Protein 8HIG (pdb70)

InterPro domains:
  IPR001867 OmpR/PhoB-type DNA-binding domain [PF00486] (143-217)
  IPR001867 OmpR/PhoB-type DNA-binding domain [PS51755] (122-219)
  IPR001867 OmpR/PhoB-type DNA-binding domain [SM00862] (143-217)
  IPR001867 OmpR/PhoB-type DNA-binding domain [cd00383] (130-217)
  IPR016032 Signal transduction response regulator, C-terminal effector [SSF46894] (119-218)
  IPR036388 Winged helix-like DNA-binding domain superfamily [G3DSA:1.10.10.10] (122-236)
  IPR039420 Transcriptional regulatory protein WalR-like [PTHR48111] (44-224)
  IPR049170 Transcription regulator GlnR, N-terminal domain [PF21695] (4-110)

Secondary structure (DSSP, 8-state):
--SEEEETTEEEETTTTEEEETTEE----HHHHHHHHHHHTTTT--B-HHHHIIIII----THHHHHHHHHHHHHH-TTTGGGEEEETTTEEEE----/--SEEEETTTTEEEE------HHHHHHHHHHHTTTT-EE-HHHHHHHTSS------HHHHHHHHHHHHHHHHHGGGEEEETTTEEEE---

Structure (mmCIF, N/CA/C/O backbone):
data_8HIG
#
_entry.id   8HIG
#
_cell.length_a   46.279
_cell.length_b   46.279
_cell.length_c   366.859
_cell.angle_alpha   90.000
_cell.angle_beta   90.000
_cell.angle_gamma   120.000
#
_symmetry.space_group_name_H-M   'P 31 2 1'
#
loop_
_entity.id
_entity.type
_entity.pdbx_description
1 polymer 'DNA-binding response OmpR family regulator'
2 polymer "DNA (5'-D(*AP*CP*GP*TP*AP*AP*CP*AP*TP*CP*GP*CP*GP*GP*TP*AP*AP*CP*AP*C)-3')"
3 polymer "DNA (5'-D(*GP*TP*GP*TP*TP*AP*CP*CP*GP*CP*GP*AP*TP*GP*TP*TP*AP*CP*GP*T)-3')"
4 water water
#
loop_
_atom_site.group_PDB
_atom_site.id
_atom_site.type_symbol
_atom_site.label_atom_id
_atom_site.label_alt_id
_atom_site.label_comp_id
_atom_site.label_asym_id
_atom_site.label_entity_id
_atom_site.label_seq_id
_atom_site.pdbx_PDB_ins_code
_atom_site.Cartn_x
_atom_site.Cartn_y
_atom_site.Cartn_z
_atom_site.occupancy
_atom_site.B_iso_or_equiv
_atom_site.auth_seq_id
_atom_site.auth_comp_id
_atom_site.auth_asym_id
_atom_site.auth_atom_id
_atom_site.pdbx_PDB_model_num
ATOM 1 N N . GLY A 1 121 ? 26.440 27.541 409.283 1.00 46.79 120 GLY A N 1
ATOM 2 C CA . GLY A 1 121 ? 26.541 26.514 408.267 1.00 48.45 120 GLY A CA 1
ATOM 3 C C . GLY A 1 121 ? 26.029 25.198 408.793 1.00 44.54 120 GLY A C 1
ATOM 4 O O . GLY A 1 121 ? 26.684 24.553 409.590 1.00 42.89 120 GLY A O 1
ATOM 5 N N . ASP A 1 122 ? 24.836 24.821 408.372 1.00 45.21 121 ASP A N 1
ATOM 6 C CA . ASP A 1 122 ? 24.197 23.622 408.857 1.00 34.87 121 ASP A CA 1
ATOM 7 C C . ASP A 1 122 ? 24.008 22.632 407.744 1.00 32.11 121 ASP A C 1
ATOM 8 O O . ASP A 1 122 ? 24.482 21.509 407.825 1.00 32.23 121 ASP A O 1
ATOM 10 N N . GLY A 1 123 ? 23.271 23.073 406.730 1.00 32.07 122 GLY A N 1
ATOM 11 C CA . GLY A 1 123 ? 23.128 22.430 405.434 1.00 24.25 122 GLY A CA 1
ATOM 12 C C . GLY A 1 123 ? 23.283 23.389 404.265 1.00 29.22 122 GLY A C 1
ATOM 13 O O . GLY A 1 123 ? 22.885 23.100 403.160 1.00 28.67 122 GLY A O 1
ATOM 14 N N . MET A 1 124 ? 23.847 24.551 404.529 1.00 31.82 124 MET A N 1
ATOM 15 C CA . MET A 1 124 ? 24.038 25.593 403.532 1.00 21.98 124 MET A CA 1
ATOM 16 C C . MET A 1 124 ? 24.988 25.214 402.387 1.00 24.54 124 MET A C 1
ATOM 17 O O . MET A 1 124 ? 25.975 24.551 402.595 1.00 23.30 124 MET A O 1
ATOM 22 N N . LEU A 1 125 ? 24.663 25.634 401.176 1.00 19.15 125 LEU A N 1
ATOM 23 C CA . LEU A 1 125 ? 25.473 25.347 399.996 1.00 22.88 125 LEU A CA 1
ATOM 24 C C . LEU A 1 125 ? 25.696 26.606 399.148 1.00 18.98 125 LEU A C 1
ATOM 25 O O . LEU A 1 125 ? 24.827 27.436 399.067 1.00 25.40 125 LEU A O 1
ATOM 30 N N . THR A 1 126 ? 26.851 26.749 398.520 1.00 14.02 126 THR A N 1
ATOM 31 C CA . THR A 1 126 ? 27.100 27.920 397.683 1.00 19.12 126 THR A CA 1
ATOM 32 C C . THR A 1 126 ? 27.699 27.594 396.329 1.00 21.86 126 THR A C 1
ATOM 33 O O . THR A 1 126 ? 28.724 26.960 396.268 1.00 25.19 126 THR A O 1
ATOM 37 N N . VAL A 1 127 ? 27.093 28.094 395.258 1.00 19.50 127 VAL A N 1
ATOM 38 C CA . VAL A 1 127 ? 27.673 27.895 393.932 1.00 17.96 127 VAL A CA 1
ATOM 39 C C . VAL A 1 127 ? 27.582 29.202 393.160 1.00 20.25 127 VAL A C 1
ATOM 40 O O . VAL A 1 127 ? 26.478 29.650 392.826 1.00 24.69 127 VAL A O 1
ATOM 44 N N . GLY A 1 128 ? 28.738 29.788 392.837 1.00 21.57 128 GLY A N 1
ATOM 45 C CA . GLY A 1 128 ? 28.738 31.104 392.231 1.00 22.54 128 GLY A CA 1
ATOM 46 C C . GLY A 1 128 ? 27.941 32.042 393.103 1.00 23.48 128 GLY A C 1
ATOM 47 O O . GLY A 1 128 ? 28.116 32.072 394.324 1.00 15.94 128 GLY A O 1
ATOM 48 N N . ASP A 1 129 ? 26.999 32.771 392.497 1.00 25.41 129 ASP A N 1
ATOM 49 C CA . ASP A 1 129 ? 26.129 33.647 393.272 1.00 23.57 129 ASP A CA 1
ATOM 50 C C . ASP A 1 129 ? 24.924 32.929 393.867 1.00 24.81 129 ASP A C 1
ATOM 51 O O . ASP A 1 129 ? 24.194 33.542 394.654 1.00 24.60 129 ASP A O 1
ATOM 56 N N . LEU A 1 130 ? 24.699 31.655 393.541 1.00 21.87 130 LEU A N 1
ATOM 57 C CA . LEU A 1 130 ? 23.553 30.937 394.086 1.00 20.20 130 LEU A CA 1
ATOM 58 C C . LEU A 1 130 ? 23.909 30.356 395.445 1.00 23.17 130 LEU A C 1
ATOM 59 O O . LEU A 1 130 ? 24.874 29.591 395.558 1.00 22.99 130 LEU A O 1
ATOM 64 N N . VAL A 1 131 ? 23.142 30.730 396.471 1.00 21.38 131 VAL A N 1
ATOM 65 C CA . VAL A 1 131 ? 23.224 30.135 397.803 1.00 20.64 131 VAL A CA 1
ATOM 66 C C . VAL A 1 131 ? 21.894 29.460 398.121 1.00 22.10 131 VAL A C 1
ATOM 67 O O . VAL A 1 131 ? 20.829 30.053 397.909 1.00 23.54 131 VAL A O 1
ATOM 71 N N . ILE A 1 132 ? 21.956 28.230 398.634 1.00 20.52 132 ILE A N 1
ATOM 72 C CA . ILE A 1 132 ? 20.785 27.369 398.829 1.00 15.25 132 ILE A CA 1
ATOM 73 C C . ILE A 1 132 ? 20.815 26.902 400.280 1.00 19.82 132 ILE A C 1
ATOM 74 O O . ILE A 1 132 ? 21.457 25.901 400.619 1.00 24.78 132 ILE A O 1
ATOM 79 N N . GLU A 1 133 ? 20.103 27.609 401.151 1.00 18.53 133 GLU A N 1
ATOM 80 C CA . GLU A 1 133 ? 20.166 27.364 402.589 1.00 23.75 133 GLU A CA 1
ATOM 81 C C . GLU A 1 133 ? 18.977 26.508 403.040 1.00 23.08 133 GLU A C 1
ATOM 82 O O . GLU A 1 133 ? 17.890 27.020 403.313 1.00 26.27 133 GLU A O 1
ATOM 88 N N . GLU A 1 134 ? 19.211 25.198 403.147 1.00 21.01 134 GLU A N 1
ATOM 89 C CA . GLU A 1 134 ? 18.185 24.242 403.562 1.00 18.40 134 GLU A CA 1
ATOM 90 C C . GLU A 1 134 ? 17.560 24.603 404.897 1.00 23.32 134 GLU A C 1
ATOM 91 O O . GLU A 1 134 ? 16.368 24.363 405.113 1.00 25.80 134 GLU A O 1
ATOM 97 N N . SER A 1 135 ? 18.371 25.103 405.832 1.00 31.50 135 SER A N 1
ATOM 98 C CA . SER A 1 135 ? 17.970 25.451 407.193 1.00 23.43 135 SER A CA 1
ATOM 99 C C . SER A 1 135 ? 16.741 26.335 407.167 1.00 25.26 135 SER A C 1
ATOM 100 O O . SER A 1 135 ? 15.651 25.935 407.585 1.00 21.42 135 SER A O 1
ATOM 103 N N . THR A 1 136 ? 16.940 27.558 406.687 1.00 26.36 136 THR A N 1
ATOM 104 C CA . THR A 1 136 ? 15.889 28.541 406.494 1.00 23.77 136 THR A CA 1
ATOM 105 C C . THR A 1 136 ? 15.042 28.261 405.251 1.00 24.17 136 THR A C 1
ATOM 106 O O . THR A 1 136 ? 14.093 29.010 404.970 1.00 18.92 136 THR A O 1
ATOM 110 N N . TYR A 1 137 ? 15.373 27.208 404.504 1.00 25.91 137 TYR A N 1
ATOM 111 C CA . TYR A 1 137 ? 14.646 26.791 403.302 1.00 17.11 137 TYR A CA 1
ATOM 112 C C . TYR A 1 137 ? 14.522 27.922 402.276 1.00 17.13 137 TYR A C 1
ATOM 113 O O . TYR A 1 137 ? 13.486 28.103 401.647 1.00 18.89 137 TYR A O 1
ATOM 122 N N . THR A 1 138 ? 15.590 28.692 402.088 1.00 24.53 138 THR A N 1
ATOM 123 C CA . THR A 1 138 ? 15.600 29.778 401.115 1.00 23.21 138 THR A CA 1
ATOM 124 C C . THR A 1 138 ? 16.699 29.555 400.082 1.00 19.62 138 THR A C 1
ATOM 125 O O . THR A 1 138 ? 17.685 28.863 400.342 1.00 22.49 138 THR A O 1
ATOM 129 N N . ALA A 1 139 ? 16.506 30.132 398.899 1.00 23.07 139 ALA A N 1
ATOM 130 C CA . ALA A 1 139 ? 17.502 30.138 397.834 1.00 18.17 139 ALA A CA 1
ATOM 131 C C . ALA A 1 139 ? 17.649 31.568 397.347 1.00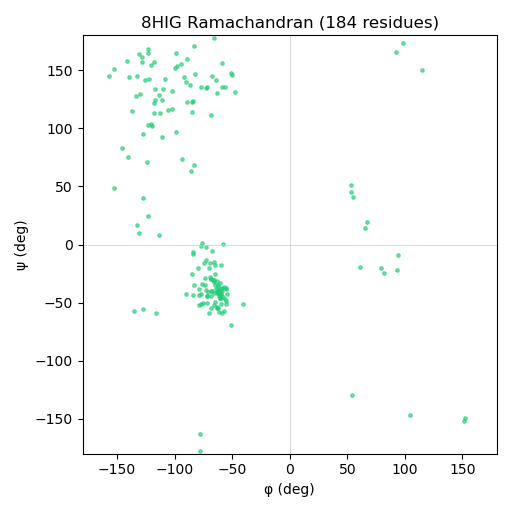 27.41 139 ALA A C 1
ATOM 132 O O . ALA A 1 139 ? 16.648 32.231 397.048 1.00 32.65 139 ALA A O 1
ATOM 134 N N . ARG A 1 140 ? 18.888 32.039 397.268 1.00 27.02 140 ARG A N 1
ATOM 135 C CA . ARG A 1 140 ? 19.185 33.423 396.952 1.00 25.41 140 ARG A CA 1
ATOM 136 C C . ARG A 1 140 ? 20.085 33.491 395.722 1.00 29.71 140 ARG A C 1
ATOM 137 O O . ARG A 1 140 ? 20.611 32.481 395.247 1.00 31.15 140 ARG A O 1
ATOM 145 N N . LEU A 1 141 ? 20.238 34.709 395.187 1.00 30.54 141 LEU A N 1
ATOM 146 C CA . LEU A 1 141 ? 21.037 34.971 393.995 1.00 27.90 141 LEU A CA 1
ATOM 147 C C . LEU A 1 141 ? 21.651 36.358 394.199 1.00 31.81 141 LEU A C 1
ATOM 148 O O . LEU A 1 141 ? 21.113 37.372 393.737 1.00 34.23 141 LEU A O 1
ATOM 153 N N . LYS A 1 142 ? 22.747 36.386 394.918 1.00 32.06 142 LYS A N 1
ATOM 154 C CA . LYS A 1 142 ? 23.454 37.569 395.249 1.00 28.45 142 LYS A CA 1
ATOM 155 C C . LYS A 1 142 ? 22.484 38.491 395.849 1.00 36.37 142 LYS A C 1
ATOM 156 O O . LYS A 1 142 ? 22.341 39.572 395.432 1.00 47.81 142 LYS A O 1
ATOM 162 N N . GLY A 1 143 ? 21.751 38.018 396.820 1.00 40.02 143 GLY A N 1
ATOM 163 C CA . GLY A 1 143 ? 20.740 38.772 397.537 1.00 39.63 143 GLY A CA 1
ATOM 164 C C . GLY A 1 143 ? 19.280 38.722 397.070 1.00 32.81 143 GLY A C 1
ATOM 165 O O . GLY A 1 143 ? 18.404 38.830 397.857 1.00 31.65 143 GLY A O 1
ATOM 166 N N . ARG A 1 144 ? 19.037 38.378 395.835 1.00 34.99 144 ARG A N 1
ATOM 167 C CA . ARG A 1 144 ? 17.700 38.273 395.319 1.00 35.54 144 ARG A CA 1
ATOM 168 C C . ARG A 1 144 ? 17.135 36.925 395.636 1.00 34.98 144 ARG A C 1
ATOM 169 O O . ARG A 1 144 ? 17.568 35.942 395.170 1.00 33.75 144 ARG A O 1
ATOM 171 N N . ALA A 1 145 ? 16.133 36.942 396.469 1.00 35.83 145 ALA A N 1
ATOM 172 C CA . ALA A 1 145 ? 15.485 35.770 396.881 1.00 29.10 145 ALA A CA 1
ATOM 173 C C . ALA A 1 145 ? 14.737 35.141 395.730 1.00 28.05 145 ALA A C 1
ATOM 174 O O . ALA A 1 145 ? 14.241 35.802 394.913 1.00 31.76 145 ALA A O 1
ATOM 176 N N . LEU A 1 146 ? 14.698 33.842 395.709 1.00 24.00 146 LEU A N 1
ATOM 177 C CA . LEU A 1 146 ? 14.025 33.093 394.717 1.00 26.17 146 LEU A CA 1
ATOM 178 C C . LEU A 1 146 ? 12.750 32.647 395.351 1.00 28.31 146 LEU A C 1
ATOM 179 O O . LEU A 1 146 ? 12.773 32.269 396.456 1.00 34.57 146 LEU A O 1
ATOM 184 N N . GLU A 1 147 ? 11.624 32.813 394.698 1.00 25.85 147 GLU A N 1
ATOM 185 C CA . GLU A 1 147 ? 10.375 32.293 395.126 1.00 19.86 147 GLU A CA 1
ATOM 186 C C . GLU A 1 147 ? 10.103 30.966 394.510 1.00 19.18 147 GLU A C 1
ATOM 187 O O . GLU A 1 147 ? 9.344 30.832 393.654 1.00 19.07 147 GLU A O 1
ATOM 193 N N . LEU A 1 148 ? 10.767 29.962 394.942 1.00 15.63 148 LEU A N 1
ATOM 194 C CA . LEU A 1 148 ? 10.644 28.681 394.259 1.00 13.37 148 LEU A CA 1
ATOM 195 C C . LEU A 1 148 ? 9.548 27.837 394.880 1.00 15.31 148 LEU A C 1
ATOM 196 O O . LEU A 1 148 ? 9.353 27.837 396.097 1.00 17.28 148 LEU A O 1
ATOM 201 N N . THR A 1 149 ? 8.839 27.091 394.040 1.00 16.24 149 THR A N 1
ATOM 202 C CA . THR A 1 149 ? 7.943 26.113 394.618 1.00 9.31 149 THR A CA 1
ATOM 203 C C . THR A 1 149 ? 8.761 25.061 395.335 1.00 11.73 149 THR A C 1
ATOM 204 O O . THR A 1 149 ? 9.992 25.085 395.332 1.00 16.05 149 THR A O 1
ATOM 208 N N . TYR A 1 150 ? 8.060 24.115 395.954 1.00 13.25 150 TYR A N 1
ATOM 209 C CA . TYR A 1 150 ? 8.733 23.046 396.679 1.00 13.56 150 TYR A CA 1
ATOM 210 C C . TYR A 1 150 ? 9.565 22.193 395.742 1.00 9.57 150 TYR A C 1
ATOM 211 O O . TYR A 1 150 ? 10.763 22.012 395.959 1.00 11.22 150 TYR A O 1
ATOM 220 N N . LYS A 1 151 ? 8.947 21.660 394.688 1.00 8.48 151 LYS A N 1
ATOM 221 C CA . LYS A 1 151 ? 9.695 20.788 393.783 1.00 11.37 151 LYS A CA 1
ATOM 222 C C . LYS A 1 151 ? 10.738 21.552 392.993 1.00 11.37 151 LYS A C 1
ATOM 223 O O . LYS A 1 151 ? 11.752 20.970 392.614 1.00 18.33 151 LYS A O 1
ATOM 229 N N . GLU A 1 152 ? 10.503 22.834 392.712 1.00 13.69 152 GLU A N 1
ATOM 230 C CA . GLU A 1 152 ? 11.526 23.645 392.062 1.00 12.52 152 GLU A CA 1
ATOM 231 C C . GLU A 1 152 ? 12.740 23.800 392.959 1.00 12.40 152 GLU A C 1
ATOM 232 O O . GLU A 1 152 ? 13.874 23.863 392.477 1.00 16.30 152 GLU A O 1
ATOM 238 N N . PHE A 1 153 ? 12.516 23.873 394.268 1.00 12.52 153 PHE A N 1
ATOM 239 C CA . PHE A 1 153 ? 13.609 23.998 395.227 1.00 12.85 153 PHE A CA 1
ATOM 240 C C . PHE A 1 153 ? 14.322 22.668 395.441 1.00 12.54 153 PHE A C 1
ATOM 241 O O . PHE A 1 153 ? 15.551 22.624 395.524 1.00 12.53 153 PHE A O 1
ATOM 249 N N . GLU A 1 154 ? 13.572 21.575 395.552 1.00 12.18 154 GLU A N 1
ATOM 250 C CA . GLU A 1 154 ? 14.219 20.277 395.657 1.00 12.23 154 GLU A CA 1
ATOM 251 C C . GLU A 1 154 ? 14.961 19.922 394.379 1.00 13.51 154 GLU A C 1
ATOM 252 O O . GLU A 1 154 ? 15.992 19.249 394.430 1.00 21.16 154 GLU A O 1
ATOM 258 N N . LEU A 1 155 ? 14.468 20.358 393.230 1.00 13.34 155 LEU A N 1
ATOM 259 C CA . LEU A 1 155 ? 15.173 20.063 391.991 1.00 12.52 155 LEU A CA 1
ATOM 260 C C . LEU A 1 155 ? 16.454 20.880 391.886 1.00 12.66 155 LEU A C 1
ATOM 261 O O . LEU A 1 155 ? 17.523 20.332 391.603 1.00 20.33 155 LEU A O 1
ATOM 266 N N . LEU A 1 156 ? 16.367 22.197 392.101 1.00 11.20 156 LEU A N 1
ATOM 267 C CA . LEU A 1 156 ? 17.564 23.032 392.053 1.00 10.83 156 LEU A CA 1
ATOM 268 C C . LEU A 1 156 ? 18.589 22.568 393.081 1.00 18.05 156 LEU A C 1
ATOM 269 O O . LEU A 1 156 ? 19.797 22.547 392.797 1.00 14.49 156 LEU A O 1
ATOM 274 N N . LYS A 1 157 ? 18.115 22.183 394.282 1.00 17.08 157 LYS A N 1
ATOM 275 C CA . LYS A 1 157 ? 19.001 21.772 395.371 1.00 14.90 157 LYS A CA 1
ATOM 276 C C . LYS A 1 157 ? 19.770 20.521 394.992 1.00 16.25 157 LYS A C 1
ATOM 277 O O . LYS A 1 157 ? 21.005 20.490 395.061 1.00 15.37 157 LYS A O 1
ATOM 283 N N . TYR A 1 158 ? 19.046 19.476 394.588 1.00 14.34 158 TYR A N 1
ATOM 284 C CA . TYR A 1 158 ? 19.704 18.234 394.217 1.00 16.82 158 TYR A CA 1
ATOM 285 C C . TYR A 1 158 ? 20.733 18.470 393.120 1.00 21.00 158 TYR A C 1
ATOM 286 O O . TYR A 1 158 ? 21.877 18.009 393.218 1.00 20.44 158 TYR A O 1
ATOM 295 N N . LEU A 1 159 ? 20.349 19.214 392.075 1.00 20.67 159 LEU A N 1
ATOM 296 C CA . LEU A 1 159 ? 21.270 19.440 390.963 1.00 22.39 159 LEU A CA 1
ATOM 297 C C . LEU A 1 159 ? 22.515 20.196 391.412 1.00 17.44 159 LEU A C 1
ATOM 298 O O . LEU A 1 159 ? 23.617 19.884 390.961 1.00 23.09 159 LEU A O 1
ATOM 303 N N . ALA A 1 160 ? 22.373 21.187 392.298 1.00 14.11 160 ALA A N 1
ATOM 304 C CA . ALA A 1 160 ? 23.550 21.942 392.722 1.00 14.04 160 ALA A CA 1
ATOM 305 C C . ALA A 1 160 ? 24.396 21.151 393.712 1.00 20.22 160 ALA A C 1
ATOM 306 O O . ALA A 1 160 ? 25.629 21.241 393.690 1.00 16.84 160 ALA A O 1
ATOM 308 N N . GLN A 1 161 ? 23.759 20.347 394.556 1.00 17.52 161 GLN A N 1
ATOM 309 C CA . GLN A 1 161 ? 24.456 19.358 395.372 1.00 19.96 161 GLN A CA 1
ATOM 310 C C . GLN A 1 161 ? 25.267 18.348 394.557 1.00 22.42 161 GLN A C 1
ATOM 311 O O . GLN A 1 161 ? 25.851 17.415 395.120 1.00 27.02 161 GLN A O 1
ATOM 317 N N . HIS A 1 162 ? 25.271 18.471 393.238 1.00 19.28 162 HIS A N 1
ATOM 318 C CA . HIS A 1 162 ? 25.972 17.513 392.396 1.00 14.78 162 HIS A CA 1
ATOM 319 C C . HIS A 1 162 ? 26.388 18.200 391.110 1.00 9.39 162 HIS A C 1
ATOM 320 O O . HIS A 1 162 ? 26.157 17.695 390.012 1.00 11.75 162 HIS A O 1
ATOM 327 N N . ALA A 1 163 ? 26.995 19.376 391.241 1.00 6.82 163 ALA A N 1
ATOM 328 C CA . ALA A 1 163 ? 27.327 20.173 390.074 1.00 10.53 163 ALA A CA 1
ATOM 329 C C . ALA A 1 163 ? 28.090 19.336 389.056 1.00 12.97 163 ALA A C 1
ATOM 330 O O . ALA A 1 163 ? 28.802 18.388 389.402 1.00 17.11 163 ALA A O 1
ATOM 332 N N . GLY A 1 164 ? 27.887 19.654 387.784 1.00 11.58 164 GLY A N 1
ATOM 333 C CA . GLY A 1 164 ? 28.605 19.018 386.711 1.00 11.33 164 GLY A CA 1
ATOM 334 C C . GLY A 1 164 ? 28.116 17.648 386.311 1.00 12.41 164 GLY A C 1
ATOM 335 O O . GLY A 1 164 ? 28.424 17.198 385.196 1.00 17.34 164 GLY A O 1
ATOM 336 N N . ARG A 1 165 ? 27.385 16.953 387.170 1.00 10.74 165 ARG A N 1
ATOM 337 C CA . ARG A 1 165 ? 26.944 15.600 386.851 1.00 16.27 165 ARG A CA 1
ATOM 338 C C . ARG A 1 165 ? 25.603 15.674 386.145 1.00 17.14 165 ARG A C 1
ATOM 339 O O . ARG A 1 165 ? 24.642 16.228 386.686 1.00 19.40 165 ARG A O 1
ATOM 347 N N . VAL A 1 166 ? 25.534 15.126 384.947 1.00 14.77 166 VAL A N 1
ATOM 348 C CA . VAL A 1 166 ? 24.263 15.058 384.249 1.00 14.60 166 VAL A CA 1
ATOM 349 C C . VAL A 1 166 ? 23.431 13.932 384.855 1.00 16.27 166 VAL A C 1
ATOM 350 O O . VAL A 1 166 ? 23.945 12.848 385.154 1.00 21.14 166 VAL A O 1
ATOM 354 N N . PHE A 1 167 ? 22.155 14.205 385.090 1.00 15.75 167 PHE A N 1
ATOM 355 C CA . PHE A 1 167 ? 21.223 13.207 385.588 1.00 18.04 167 PHE A CA 1
ATOM 356 C C . PHE A 1 167 ? 20.135 13.010 384.552 1.00 22.15 167 PHE A C 1
ATOM 357 O O . 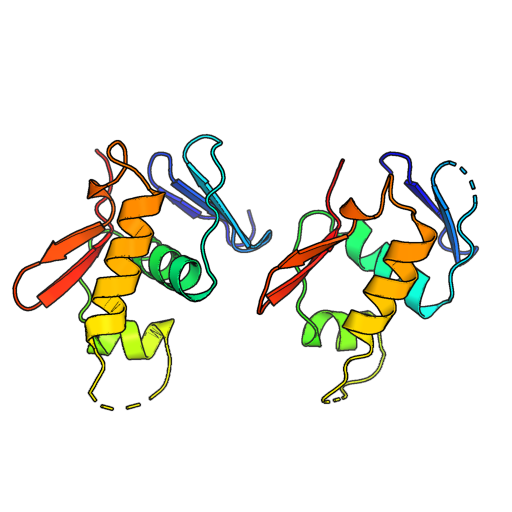PHE A 1 167 ? 19.889 13.886 383.713 1.00 21.61 167 PHE A O 1
ATOM 365 N N . THR A 1 168 ? 19.495 11.846 384.616 1.00 23.25 168 THR A N 1
ATOM 366 C CA . THR A 1 168 ? 18.388 11.522 383.733 1.00 22.49 168 THR A CA 1
ATOM 367 C C . THR A 1 168 ? 17.069 11.766 384.452 1.00 26.07 168 THR A C 1
ATOM 368 O O . THR A 1 168 ? 17.007 11.892 385.679 1.00 28.04 168 THR A O 1
ATOM 372 N N . ARG A 1 169 ? 15.998 11.805 383.661 1.00 23.92 169 ARG A N 1
ATOM 373 C CA . ARG A 1 169 ? 14.680 12.088 384.214 1.00 19.51 169 ARG A CA 1
ATOM 374 C C . ARG A 1 169 ? 14.222 10.983 385.156 1.00 25.05 169 ARG A C 1
ATOM 375 O O . ARG A 1 169 ? 13.673 11.267 386.229 1.00 23.04 169 ARG A O 1
ATOM 383 N N . ALA A 1 170 ? 14.451 9.716 384.786 1.00 27.35 170 ALA A N 1
ATOM 384 C CA . ALA A 1 170 ? 14.119 8.615 385.690 1.00 25.22 170 ALA A CA 1
ATOM 385 C C . ALA A 1 170 ? 14.945 8.674 386.969 1.00 32.29 170 ALA A C 1
ATOM 386 O O . ALA A 1 170 ? 14.466 8.268 388.041 1.00 30.23 170 ALA A O 1
ATOM 388 N N . GLN A 1 171 ? 16.184 9.179 386.877 1.00 30.19 171 GLN A N 1
ATOM 389 C CA . GLN A 1 171 ? 16.990 9.420 388.072 1.00 28.15 171 GLN A CA 1
ATOM 390 C C . GLN A 1 171 ? 16.408 10.557 388.903 1.00 26.63 171 GLN A C 1
ATOM 391 O O . GLN A 1 171 ? 16.141 10.393 390.103 1.00 21.38 171 GLN A O 1
ATOM 397 N N . LEU A 1 172 ? 16.203 11.720 388.271 1.00 25.93 172 LEU A N 1
ATOM 398 C CA . LEU A 1 172 ? 15.685 12.890 388.976 1.00 19.45 172 LEU A CA 1
ATOM 399 C C . LEU A 1 172 ? 14.295 12.638 389.532 1.00 18.51 172 LEU A C 1
ATOM 400 O O . LEU A 1 172 ? 13.950 13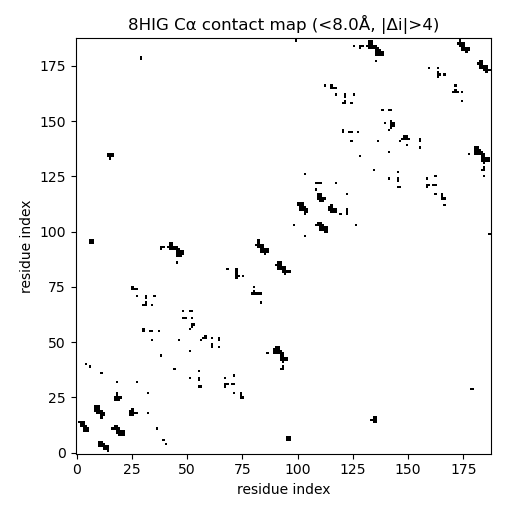.150 390.599 1.00 20.89 172 LEU A O 1
ATOM 405 N N . LEU A 1 173 ? 13.475 11.86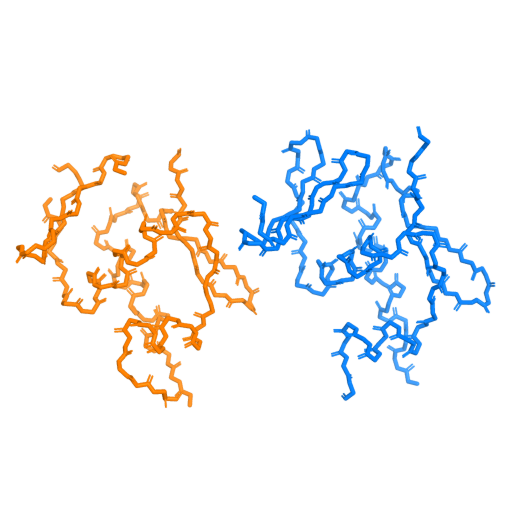2 388.819 1.00 25.35 173 LEU A N 1
ATOM 406 C CA . LEU A 1 173 ? 12.163 11.504 389.356 1.00 24.58 173 LEU A CA 1
ATOM 407 C C . LEU A 1 173 ? 12.305 10.652 390.610 1.00 22.90 173 LEU A C 1
ATOM 408 O O . LEU A 1 173 ? 11.702 10.953 391.645 1.00 22.57 173 LEU A O 1
ATOM 413 N N . GLN A 1 174 ? 13.122 9.598 390.547 1.00 25.18 174 GLN A N 1
ATOM 414 C CA . GLN A 1 174 ? 13.280 8.752 391.725 1.00 33.21 174 GLN A CA 1
ATOM 415 C C . GLN A 1 174 ? 13.832 9.539 392.914 1.00 29.37 174 GLN A C 1
ATOM 416 O O . GLN A 1 174 ? 13.315 9.428 394.034 1.00 24.45 174 GLN A O 1
ATOM 422 N N . GLU A 1 175 ? 14.849 10.375 392.688 1.00 27.60 175 GLU A N 1
ATOM 423 C CA . GLU A 1 175 ? 15.478 11.075 393.802 1.00 23.12 175 GLU A CA 1
ATOM 424 C C . GLU A 1 175 ? 14.622 12.224 394.319 1.00 28.87 175 GLU A C 1
ATOM 425 O O . GLU A 1 175 ? 14.399 12.334 395.531 1.00 38.44 175 GLU A O 1
ATOM 431 N N . VAL A 1 176 ? 14.146 13.103 393.438 1.00 30.37 176 VAL A N 1
ATOM 432 C CA . VAL A 1 176 ? 13.444 14.305 393.908 1.00 26.01 176 VAL A CA 1
ATOM 433 C C . VAL A 1 176 ? 11.947 14.070 394.042 1.00 21.81 176 VAL A C 1
ATOM 434 O O . VAL A 1 176 ? 11.326 14.508 395.016 1.00 21.03 176 VAL A O 1
ATOM 438 N N . TRP A 1 177 ? 11.333 13.390 393.074 1.00 22.17 177 TRP A N 1
ATOM 439 C CA . TRP A 1 177 ? 9.910 13.104 393.204 1.00 22.99 177 TRP A CA 1
ATOM 440 C C . TRP A 1 177 ? 9.675 11.937 394.153 1.00 26.60 177 TRP A C 1
ATOM 441 O O . TRP A 1 177 ? 8.893 12.051 395.101 1.00 34.27 177 TRP A O 1
ATOM 452 N N . GLY A 1 178 ? 10.340 10.822 393.921 1.00 27.37 178 GLY A N 1
ATOM 453 C CA . GLY A 1 178 ? 10.238 9.689 394.815 1.00 28.79 178 GLY A CA 1
ATOM 454 C C . GLY A 1 178 ? 9.582 8.500 394.141 1.00 33.58 178 GLY A C 1
ATOM 455 O O . GLY A 1 178 ? 8.754 8.644 393.234 1.00 36.75 178 GLY A O 1
ATOM 456 N N . TYR A 1 179 ? 9.968 7.303 394.591 1.00 46.04 179 TYR A N 1
ATOM 457 C CA . TYR A 1 179 ? 9.344 6.039 394.166 1.00 48.48 179 TYR A CA 1
ATOM 458 C C . TYR A 1 179 ? 7.912 5.931 394.687 1.00 37.37 179 TYR A C 1
ATOM 459 O O . TYR A 1 179 ? 7.074 6.790 394.403 1.00 40.65 179 TYR A O 1
ATOM 461 N N . GLY A 1 183 ? 5.593 7.338 381.241 1.00 35.95 183 GLY A N 1
ATOM 462 C CA . GLY A 1 183 ? 4.625 8.212 381.877 1.00 47.08 183 GLY A CA 1
ATOM 463 C C . GLY A 1 183 ? 4.974 9.693 381.784 1.00 54.46 183 GLY A C 1
ATOM 464 O O . GLY A 1 183 ? 5.570 10.151 380.796 1.00 55.52 183 GLY A O 1
ATOM 465 N N . GLY A 1 184 ? 4.615 10.447 382.825 1.00 50.77 184 GLY A N 1
ATOM 466 C CA . GLY A 1 184 ? 4.659 11.896 382.757 1.00 42.93 184 GLY A CA 1
ATOM 467 C C . GLY A 1 184 ? 6.004 12.512 383.089 1.00 39.98 184 GLY A C 1
ATOM 468 O O . GLY A 1 184 ? 6.123 13.277 384.052 1.00 33.41 184 GLY A O 1
ATOM 469 N N . THR A 1 185 ? 7.027 12.208 382.282 1.00 44.97 185 THR A N 1
ATOM 470 C CA . THR A 1 185 ? 8.399 12.613 382.592 1.00 46.73 185 THR A CA 1
ATOM 471 C C . THR A 1 185 ? 8.716 14.043 382.148 1.00 37.80 185 THR A C 1
ATOM 472 O O . THR A 1 185 ? 9.790 14.564 382.496 1.00 26.56 185 THR A O 1
ATOM 476 N N . ARG A 1 186 ? 7.811 14.697 381.405 1.00 29.88 186 ARG A N 1
ATOM 477 C CA . ARG A 1 186 ? 8.027 16.091 381.028 1.00 24.11 186 ARG A CA 1
ATOM 478 C C . ARG A 1 186 ? 7.762 17.058 382.182 1.00 23.90 186 ARG A C 1
ATOM 479 O O . ARG A 1 186 ? 7.911 18.275 382.006 1.00 18.15 186 ARG A O 1
ATOM 487 N N . THR A 1 187 ? 7.405 16.542 383.364 1.00 23.29 187 THR A N 1
ATOM 488 C CA . THR A 1 187 ? 7.370 17.388 384.551 1.00 17.57 187 THR A CA 1
ATOM 489 C C . THR A 1 187 ? 8.743 17.942 384.873 1.00 14.95 187 THR A C 1
ATOM 490 O O . THR A 1 187 ? 8.879 19.114 385.240 1.00 16.14 187 THR A O 1
ATOM 494 N N . VAL A 1 188 ? 9.780 17.117 384.750 1.00 17.01 188 VAL A N 1
ATOM 495 C CA . VAL A 1 188 ? 11.131 17.638 384.942 1.00 17.22 188 VAL A CA 1
ATOM 496 C C . VAL A 1 188 ? 11.372 18.809 384.004 1.00 15.95 188 VAL A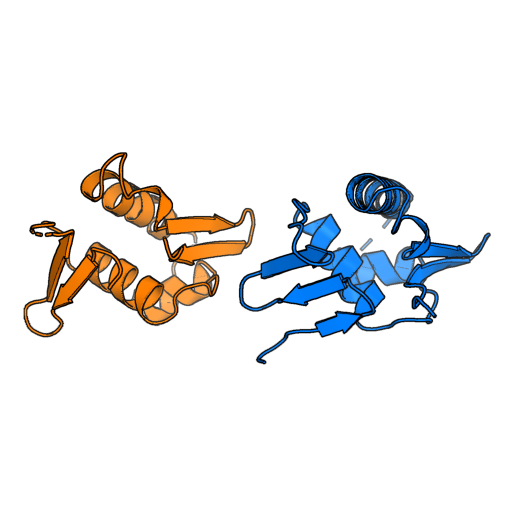 C 1
ATOM 497 O O . VAL A 1 188 ? 11.801 19.887 384.437 1.00 14.38 188 VAL A O 1
ATOM 501 N N . ASP A 1 189 ? 11.047 18.626 382.709 1.00 15.82 189 ASP A N 1
ATOM 502 C CA . ASP A 1 189 ? 11.313 19.664 381.709 1.00 16.42 189 ASP A CA 1
ATOM 503 C C . ASP A 1 189 ? 10.588 20.953 382.065 1.00 15.88 189 ASP A C 1
ATOM 504 O O . ASP A 1 189 ? 11.151 22.053 381.949 1.00 13.33 189 ASP A O 1
ATOM 509 N N . VAL A 1 190 ? 9.328 20.830 382.495 1.00 17.05 190 VAL A N 1
ATOM 510 C CA . VAL A 1 190 ? 8.552 21.990 382.927 1.00 13.69 190 VAL A CA 1
ATOM 511 C C . VAL A 1 190 ? 9.207 22.650 384.131 1.00 15.96 190 VAL A C 1
ATOM 512 O O . VAL A 1 190 ? 9.514 23.853 384.124 1.00 15.26 190 VAL A O 1
ATOM 516 N N . HIS A 1 191 ? 9.439 21.864 385.184 1.00 13.52 191 HIS A N 1
ATOM 517 C CA . HIS A 1 191 ? 10.151 22.383 386.349 1.00 16.68 191 HIS A CA 1
ATOM 518 C C . HIS A 1 191 ? 11.511 22.974 385.977 1.00 10.00 191 HIS A C 1
ATOM 519 O O . HIS A 1 191 ? 11.936 23.982 386.555 1.00 9.16 191 HIS A O 1
ATOM 526 N N . VAL A 1 192 ? 12.219 22.358 385.030 1.00 10.20 192 VAL A N 1
ATOM 527 C CA . VAL A 1 192 ? 13.467 22.963 384.579 1.00 10.86 192 VAL A CA 1
ATOM 528 C C . VAL A 1 192 ? 13.184 24.336 383.984 1.00 10.17 192 VAL A C 1
ATOM 529 O O . VAL A 1 192 ? 13.916 25.305 384.239 1.00 8.28 192 VAL A O 1
ATOM 533 N N . ARG A 1 193 ? 12.094 24.450 383.209 1.00 9.73 193 ARG A N 1
ATOM 534 C CA . ARG A 1 193 ? 11.788 25.728 382.576 1.00 10.36 193 ARG A CA 1
ATOM 535 C C . ARG A 1 193 ? 11.318 26.745 383.603 1.00 10.52 193 ARG A C 1
ATOM 536 O O . ARG A 1 193 ? 11.694 27.925 383.545 1.00 10.91 193 ARG A O 1
ATOM 544 N N . ARG A 1 194 ? 10.494 26.313 384.554 1.00 8.03 194 ARG A N 1
ATOM 545 C CA . ARG A 1 194 ? 10.083 27.244 385.598 1.00 10.81 194 ARG A CA 1
ATOM 546 C C . ARG A 1 194 ? 11.303 27.750 386.362 1.00 10.10 194 ARG A C 1
ATOM 547 O O . ARG A 1 194 ? 11.457 28.963 386.567 1.00 9.72 194 ARG A O 1
ATOM 555 N N . LEU A 1 195 ? 12.232 26.840 386.684 1.00 12.41 195 LEU A N 1
ATOM 556 C CA . LEU A 1 195 ? 13.490 27.201 387.338 1.00 11.15 195 LEU A CA 1
ATOM 557 C C . LEU A 1 195 ? 14.274 28.225 386.527 1.00 14.13 195 LEU A C 1
ATOM 558 O O . LEU A 1 195 ? 14.627 29.302 387.032 1.00 10.32 195 LEU A O 1
ATOM 563 N N . ARG A 1 196 ? 14.587 27.879 385.266 1.00 12.16 196 ARG A N 1
ATOM 564 C CA . ARG A 1 196 ? 15.361 28.774 384.415 1.00 15.68 196 ARG A CA 1
ATOM 565 C C . ARG A 1 196 ? 14.702 30.141 384.333 1.00 16.63 196 ARG A C 1
ATOM 566 O O . ARG A 1 196 ? 15.374 31.180 384.421 1.00 13.42 196 ARG A O 1
ATOM 574 N N . ALA A 1 197 ? 13.371 30.142 384.187 1.00 18.21 197 ALA A N 1
ATOM 575 C CA . ALA A 1 197 ? 12.590 31.371 384.103 1.00 14.30 197 ALA A CA 1
ATOM 576 C C . ALA A 1 197 ? 12.834 32.280 385.308 1.00 14.56 197 ALA A C 1
ATOM 577 O O . ALA A 1 197 ? 13.136 33.472 385.154 1.00 12.41 197 ALA A O 1
ATOM 579 N N . LYS A 1 198 ? 12.706 31.727 386.525 1.00 11.80 198 LYS A N 1
ATOM 580 C CA . LYS A 1 198 ? 12.918 32.521 387.735 1.00 13.02 198 LYS A CA 1
ATOM 581 C C . LYS A 1 198 ? 14.385 32.910 387.932 1.00 17.11 198 LYS A C 1
ATOM 582 O O . LYS A 1 198 ? 14.674 33.912 388.608 1.00 18.98 198 LYS A O 1
ATOM 588 N N . LEU A 1 199 ? 15.323 32.104 387.418 1.00 15.26 199 LEU A N 1
ATOM 589 C CA . LEU A 1 199 ? 16.735 32.458 387.535 1.00 15.65 199 LEU A CA 1
ATOM 590 C C . LEU A 1 199 ? 17.055 33.695 386.711 1.00 18.77 199 LEU A C 1
ATOM 591 O O . LEU A 1 199 ? 17.796 34.583 387.155 1.00 21.28 199 LEU A O 1
ATOM 596 N N . GLY A 1 200 ? 16.478 33.783 385.521 1.00 22.26 200 GLY A N 1
ATOM 597 C CA . GLY A 1 200 ? 16.621 34.956 384.708 1.00 24.02 200 GLY A CA 1
ATOM 598 C C . GLY A 1 200 ? 17.689 34.728 383.679 1.00 31.25 200 GLY A C 1
ATOM 599 O O . GLY A 1 200 ? 18.383 33.708 383.683 1.00 31.23 200 GLY A O 1
ATOM 600 N N . PRO A 1 201 ? 17.847 35.684 382.768 1.00 39.69 201 PRO A N 1
ATOM 601 C CA . PRO A 1 201 ? 18.871 35.524 381.732 1.00 35.26 201 PRO A CA 1
ATOM 602 C C . PRO A 1 201 ? 20.294 35.539 382.279 1.00 35.44 201 PRO A C 1
ATOM 603 O O . PRO A 1 201 ? 21.161 34.873 381.696 1.00 41.79 201 PRO A O 1
ATOM 607 N N . GLU A 1 202 ? 20.564 36.265 383.381 1.00 34.26 202 GLU A N 1
ATOM 608 C CA . GLU A 1 202 ? 21.928 36.327 383.917 1.00 34.04 202 GLU A CA 1
ATOM 609 C C . GLU A 1 202 ? 22.358 35.013 384.536 1.00 29.25 202 GLU A C 1
ATOM 610 O O . GLU A 1 202 ? 23.561 34.791 384.700 1.00 27.05 202 GLU A O 1
ATOM 616 N N . TYR A 1 203 ? 21.400 34.154 384.903 1.00 31.06 203 TYR A N 1
ATOM 617 C CA . TYR A 1 203 ? 21.681 32.868 385.525 1.00 24.94 203 TYR A CA 1
ATOM 618 C C . TYR A 1 203 ? 20.929 31.739 384.848 1.00 18.74 203 TYR A C 1
ATOM 619 O O . TYR A 1 203 ? 20.912 30.625 385.368 1.00 15.55 203 TYR A O 1
ATOM 628 N N . ASP A 1 204 ? 20.302 32.017 383.709 1.00 26.01 204 ASP A N 1
ATOM 629 C CA . ASP A 1 204 ? 19.685 30.993 382.878 1.00 25.70 204 ASP A CA 1
ATOM 630 C C . ASP A 1 204 ? 20.534 29.723 382.778 1.00 23.81 204 ASP A C 1
ATOM 631 O O . ASP A 1 204 ? 20.054 28.613 383.033 1.00 20.45 204 ASP A O 1
ATOM 636 N N . SER A 1 205 ? 21.811 29.879 382.431 1.00 19.38 205 SER A N 1
ATOM 637 C CA . SER A 1 205 ? 22.697 28.787 382.037 1.00 18.97 205 SER A CA 1
ATOM 638 C C . SER A 1 205 ? 23.135 27.889 383.195 1.00 23.99 205 SER A C 1
ATOM 639 O O . SER A 1 205 ? 23.885 26.931 382.951 1.00 16.62 205 SER A O 1
ATOM 642 N N . MET A 1 206 ? 22.732 28.179 384.437 1.00 19.46 206 MET A N 1
ATOM 643 C CA . MET A 1 206 ? 23.102 27.310 385.544 1.00 15.88 206 MET A CA 1
ATOM 644 C C . MET A 1 206 ? 22.464 25.939 385.435 1.00 16.18 206 MET A C 1
ATOM 645 O O . MET A 1 206 ? 22.887 25.019 386.141 1.00 19.77 206 MET A O 1
ATOM 650 N N . ILE A 1 207 ? 21.462 25.771 384.586 1.00 15.20 207 ILE A N 1
ATOM 651 C CA . ILE A 1 207 ? 20.879 24.462 384.333 1.00 16.79 207 ILE A CA 1
ATOM 652 C C . ILE A 1 207 ? 21.055 24.209 382.847 1.00 18.50 207 ILE A C 1
ATOM 653 O O . ILE A 1 207 ? 20.363 24.811 382.016 1.00 22.19 207 ILE A O 1
ATOM 658 N N . GLY A 1 208 ? 22.034 23.353 382.509 1.00 21.84 208 GLY A N 1
ATOM 659 C CA . GLY A 1 208 ? 22.275 22.973 381.141 1.00 11.83 208 GLY A CA 1
ATOM 660 C C . GLY A 1 208 ? 21.561 21.688 380.784 1.00 13.77 208 GLY A C 1
ATOM 661 O O . GLY A 1 208 ? 21.244 20.854 381.639 1.00 12.80 208 GLY A O 1
ATOM 662 N N . THR A 1 209 ? 21.302 21.546 379.491 1.00 16.40 209 THR A N 1
ATOM 663 C CA . THR A 1 209 ? 20.582 20.413 378.937 1.00 17.21 209 THR A CA 1
ATOM 664 C C . THR A 1 209 ? 21.553 19.535 378.164 1.00 19.72 209 THR A C 1
ATOM 665 O O . THR A 1 209 ? 22.453 20.041 377.482 1.00 18.61 209 THR A O 1
ATOM 669 N N . VAL A 1 210 ? 21.375 18.223 378.252 1.00 14.46 210 VAL A N 1
ATOM 670 C CA . VAL A 1 210 ? 22.212 17.299 377.503 1.00 17.66 210 VAL A CA 1
ATOM 671 C C . VAL A 1 210 ? 21.251 16.476 376.663 1.00 17.83 210 VAL A C 1
ATOM 672 O O . VAL A 1 210 ? 20.577 15.572 377.180 1.00 15.84 210 VAL A O 1
ATOM 676 N N . ARG A 1 211 ? 21.172 16.812 375.371 1.00 17.77 211 ARG A N 1
ATOM 677 C CA . ARG A 1 211 ? 20.257 16.139 374.460 1.00 17.28 211 ARG A CA 1
ATOM 678 C C . ARG A 1 211 ? 20.368 14.632 374.611 1.00 19.24 211 ARG A C 1
ATOM 679 O O . ARG A 1 211 ? 21.470 14.084 374.654 1.00 28.08 211 ARG A O 1
ATOM 681 N N . ASN A 1 212 ? 19.218 13.975 374.738 1.00 21.02 212 ASN A N 1
ATOM 682 C CA . ASN A 1 212 ? 19.106 12.522 374.866 1.00 19.81 212 ASN A CA 1
ATOM 683 C C . ASN A 1 212 ? 19.676 11.983 376.178 1.00 23.66 212 ASN A C 1
ATOM 684 O O . ASN A 1 212 ? 19.987 10.787 376.270 1.00 22.20 212 ASN A O 1
ATOM 689 N N . VAL A 1 213 ? 19.838 12.825 377.208 1.00 24.97 213 VAL A N 1
ATOM 690 C CA . VAL A 1 213 ? 20.322 12.328 378.499 1.00 23.77 213 VAL A CA 1
ATOM 691 C C . VAL A 1 213 ? 19.521 12.891 379.666 1.00 19.49 213 VAL A C 1
ATOM 692 O O . VAL A 1 213 ? 18.986 12.135 380.486 1.00 24.00 213 VAL A O 1
ATOM 696 N N . GLY A 1 214 ? 19.465 14.201 379.777 1.00 11.78 214 GLY A N 1
ATOM 697 C CA . GLY A 1 214 ? 18.855 14.776 380.948 1.00 12.25 214 GLY A CA 1
ATOM 698 C C . GLY A 1 214 ? 19.473 16.131 381.232 1.00 14.24 214 GLY A C 1
ATOM 699 O O . GLY A 1 214 ? 19.940 16.806 380.315 1.00 19.29 214 GLY A O 1
ATOM 700 N N . TYR A 1 215 ? 19.479 16.511 382.511 1.00 11.14 215 TYR A N 1
ATOM 701 C CA . TYR A 1 215 ? 19.931 17.844 382.892 1.00 18.50 215 TYR A CA 1
ATOM 702 C C . TYR A 1 215 ? 21.076 17.755 383.891 1.00 18.74 215 TYR A C 1
ATOM 703 O O . TYR A 1 215 ? 21.309 16.709 384.512 1.00 16.25 215 TYR A O 1
ATOM 712 N N . LYS A 1 216 ? 21.762 18.893 384.050 1.00 13.38 216 LYS A N 1
ATOM 713 C CA . LYS A 1 216 ? 22.873 19.021 384.976 1.00 9.81 216 LYS A CA 1
ATOM 714 C C . LYS A 1 216 ? 23.061 20.483 385.343 1.00 13.08 216 LYS A C 1
ATOM 715 O O . LYS A 1 216 ? 22.851 21.378 384.521 1.00 13.46 216 LYS A O 1
ATOM 721 N N . PHE A 1 217 ? 23.460 20.709 386.593 1.00 18.69 217 PHE A N 1
ATOM 722 C CA . PHE A 1 217 ? 23.837 22.038 387.057 1.00 16.64 217 PHE A CA 1
ATOM 723 C C . PHE A 1 217 ? 25.188 22.423 386.460 1.00 19.77 217 PHE A C 1
A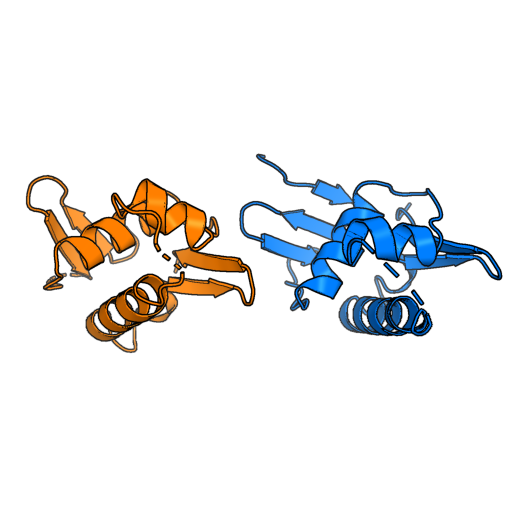TOM 724 O O . PHE A 1 217 ? 26.123 21.618 386.463 1.00 28.12 217 PHE A O 1
ATOM 732 N N . VAL A 1 218 ? 25.306 23.647 385.963 1.00 17.58 218 VAL A N 1
ATOM 733 C CA . VAL A 1 218 ? 26.513 24.085 385.273 1.00 14.32 218 VAL A CA 1
ATOM 734 C C . VAL A 1 218 ? 27.188 25.145 386.126 1.00 19.30 218 VAL A C 1
ATOM 735 O O . VAL A 1 218 ? 26.675 26.262 386.287 1.00 21.98 218 VAL A O 1
ATOM 739 N N . ARG A 1 219 ? 28.356 24.807 386.649 1.00 25.76 219 ARG A N 1
ATOM 740 C CA . ARG A 1 219 ? 29.072 25.733 387.509 1.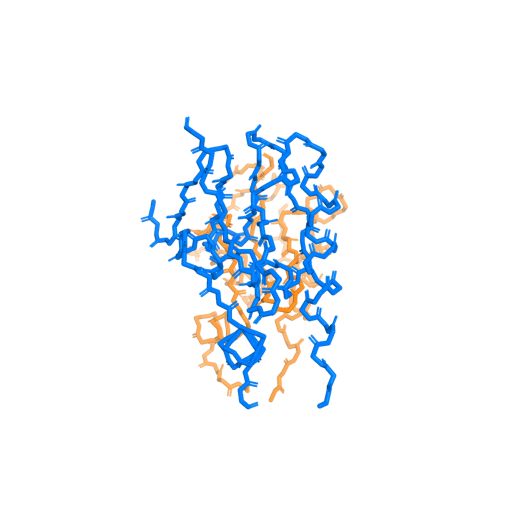00 23.11 219 ARG A CA 1
ATOM 741 C C . ARG A 1 219 ? 29.460 26.983 386.721 1.00 27.58 219 ARG A C 1
ATOM 742 O O . ARG A 1 219 ? 30.008 26.874 385.615 1.00 31.17 219 ARG A O 1
ATOM 750 N N . PRO A 1 220 ? 29.179 28.175 387.236 1.00 33.72 220 PRO A N 1
ATOM 751 C CA . PRO A 1 220 ? 29.784 29.371 386.646 1.00 38.81 220 PRO A CA 1
ATOM 752 C C . PRO A 1 220 ? 31.298 29.250 386.715 1.00 40.13 220 PRO A C 1
ATOM 753 O O . PRO A 1 220 ? 31.843 28.513 387.542 1.00 41.28 220 PRO A O 1
ATOM 757 N N . SER A 1 221 ? 31.977 29.969 385.827 1.00 34.59 221 SER A N 1
ATOM 758 C CA . SER A 1 221 ? 33.432 30.007 385.822 1.00 31.67 221 SER A CA 1
ATOM 759 C C . SER A 1 221 ? 34.002 30.582 387.124 1.00 38.63 221 SER A C 1
ATOM 760 O O . SER A 1 221 ? 34.385 31.754 387.201 1.00 49.22 221 SER A O 1
ATOM 763 N N . VAL B 1 127 ? 14.339 39.381 419.836 1.00 26.83 127 VAL B N 1
ATOM 764 C CA . VAL B 1 127 ? 13.776 40.347 420.764 1.00 41.41 127 VAL B CA 1
ATOM 765 C C . VAL B 1 127 ? 13.422 41.649 420.027 1.00 39.17 127 VAL B C 1
ATOM 766 O O . VAL B 1 127 ? 13.455 42.733 420.588 1.00 33.33 127 VAL B O 1
ATOM 770 N N . GLY B 1 128 ? 13.063 41.528 418.763 1.00 30.97 128 GLY B N 1
ATOM 771 C CA . GLY B 1 128 ? 12.892 42.705 417.944 1.00 41.64 128 GLY B CA 1
ATOM 772 C C . GLY B 1 128 ? 11.546 43.363 418.084 1.00 45.35 128 GLY B C 1
ATOM 773 O O . GLY B 1 128 ? 10.789 43.427 417.130 1.00 48.57 128 GLY B O 1
ATOM 774 N N . ASP B 1 129 ? 11.334 43.934 419.263 1.00 40.72 129 ASP B N 1
ATOM 775 C CA . ASP B 1 129 ? 10.061 44.388 419.807 1.00 43.05 129 ASP B CA 1
ATOM 776 C C . ASP B 1 129 ? 9.426 43.324 420.655 1.00 41.30 129 ASP B C 1
ATOM 777 O O . ASP B 1 129 ? 8.446 43.579 421.332 1.00 40.37 129 ASP B O 1
ATOM 782 N N . LEU B 1 130 ? 9.992 42.134 420.636 1.00 37.47 130 LEU B N 1
ATOM 783 C CA . LEU B 1 130 ? 9.363 41.030 421.301 1.00 35.85 130 LEU B CA 1
ATOM 784 C C . LEU B 1 130 ? 10.195 40.464 422.429 1.00 43.64 130 LEU B C 1
ATOM 785 O O . LEU B 1 130 ? 11.319 40.024 422.232 1.00 44.18 130 LEU B O 1
ATOM 790 N N . VAL B 1 131 ? 9.590 40.431 423.609 1.00 44.64 131 VAL B N 1
ATOM 791 C CA . VAL B 1 131 ? 10.236 39.932 424.808 1.00 40.32 131 VAL B CA 1
ATOM 792 C C . VAL B 1 131 ? 9.484 38.725 425.337 1.00 44.87 131 VAL B C 1
ATOM 793 O O . VAL B 1 131 ? 8.313 38.820 425.649 1.00 42.71 131 VAL B O 1
ATOM 797 N N . ILE B 1 132 ? 10.163 37.596 425.453 1.00 37.57 132 ILE B N 1
ATOM 798 C CA . ILE B 1 132 ? 9.527 36.413 425.999 1.00 37.35 132 ILE B CA 1
ATOM 799 C C . ILE B 1 132 ? 10.134 36.096 427.352 1.00 39.47 132 ILE B C 1
ATOM 800 O O . ILE B 1 132 ? 11.339 35.941 427.458 1.00 44.24 132 ILE B O 1
ATOM 805 N N . GLU B 1 133 ? 9.306 36.009 428.385 1.00 43.38 133 GLU B N 1
ATOM 806 C CA . GLU B 1 133 ? 9.827 35.687 429.700 1.00 47.65 133 GLU B CA 1
ATOM 807 C C . GLU B 1 133 ? 9.598 34.274 430.104 1.00 41.78 133 GLU B C 1
ATOM 808 O O . GLU B 1 133 ? 8.500 33.892 430.303 1.00 48.19 133 GLU B O 1
ATOM 814 N N . GLU B 1 134 ? 10.652 33.518 430.293 1.00 44.68 134 GLU B N 1
ATOM 815 C CA . GLU B 1 134 ? 10.496 32.094 430.480 1.00 49.60 134 GLU B CA 1
ATOM 816 C C . GLU B 1 134 ? 9.711 31.552 431.652 1.00 51.96 134 GLU B C 1
ATOM 817 O O . GLU B 1 134 ? 8.714 30.919 431.456 1.00 49.85 134 GLU B O 1
ATOM 823 N N . SER B 1 135 ? 10.118 31.888 432.856 1.00 48.74 135 SER B N 1
ATOM 824 C CA . SER B 1 135 ? 9.523 31.298 434.018 1.00 47.43 135 SER B CA 1
ATOM 825 C C . SER B 1 135 ? 8.146 31.827 434.272 1.00 56.58 135 SER B C 1
ATOM 826 O O . SER B 1 135 ? 7.335 31.208 434.877 1.00 59.99 135 SER B O 1
ATOM 829 N N . THR B 1 136 ? 7.926 33.033 433.865 1.00 54.14 136 THR B N 1
ATOM 830 C CA . THR B 1 136 ? 6.604 33.647 433.916 1.00 53.28 136 THR B CA 1
ATOM 831 C C . THR B 1 136 ? 5.667 33.100 432.839 1.00 52.97 136 THR B C 1
ATOM 832 O O . THR B 1 136 ? 4.452 33.296 432.941 1.00 57.64 136 THR B O 1
ATOM 836 N N . TYR B 1 137 ? 6.209 32.423 431.816 1.00 50.07 137 TYR B N 1
ATOM 837 C CA . TYR B 1 137 ? 5.442 31.897 430.679 1.00 46.59 137 TYR B CA 1
ATOM 838 C C . TYR B 1 137 ? 4.592 32.979 430.006 1.00 45.25 137 TYR B C 1
ATOM 839 O O . TYR B 1 137 ? 3.437 32.748 429.653 1.00 43.59 137 TYR B O 1
ATOM 848 N N . THR B 1 138 ? 5.206 34.129 429.789 1.00 46.95 138 THR B N 1
ATOM 849 C CA . THR B 1 138 ? 4.542 35.274 429.201 1.00 47.81 138 THR B CA 1
ATOM 850 C C . THR B 1 138 ? 5.378 35.837 428.066 1.00 46.00 138 THR B C 1
ATOM 851 O O . THR B 1 138 ? 6.564 35.556 427.966 1.00 44.15 138 THR B O 1
ATOM 855 N N . ALA B 1 139 ? 4.750 36.652 427.238 1.00 44.87 139 ALA B N 1
ATOM 856 C CA . ALA B 1 139 ? 5.443 37.401 426.229 1.00 40.94 139 ALA B CA 1
ATOM 857 C C . ALA B 1 139 ? 4.881 38.808 426.112 1.00 45.01 139 ALA B C 1
ATOM 858 O O . ALA B 1 139 ? 3.682 39.014 426.212 1.00 41.19 139 ALA B O 1
ATOM 860 N N . ARG B 1 140 ? 5.757 39.765 425.844 1.00 45.53 140 ARG B N 1
ATOM 861 C CA . ARG B 1 140 ? 5.351 41.130 425.564 1.00 41.57 140 ARG B CA 1
ATOM 862 C C . ARG B 1 140 ? 5.853 41.563 424.191 1.00 37.89 140 ARG B C 1
ATOM 863 O O . ARG B 1 140 ? 6.960 41.242 423.798 1.00 38.27 140 ARG B O 1
ATOM 871 N N . LEU B 1 141 ? 5.035 42.325 423.484 1.00 34.42 141 LEU B N 1
ATOM 872 C CA . LEU B 1 141 ? 5.346 42.774 422.139 1.00 40.11 141 LEU B CA 1
ATOM 873 C C . LEU B 1 141 ? 5.216 44.261 422.297 1.00 45.01 141 LEU B C 1
ATOM 874 O O . LEU B 1 141 ? 4.276 44.887 421.835 1.00 47.59 141 LEU B O 1
ATOM 879 N N . LYS B 1 142 ? 6.204 44.777 423.016 1.00 48.13 142 LYS B N 1
ATOM 880 C CA . LYS B 1 142 ? 6.168 46.030 423.745 1.00 45.79 142 LYS B CA 1
ATOM 881 C C . LYS B 1 142 ? 5.070 45.943 424.789 1.00 52.08 142 LYS B C 1
ATOM 882 O O . LYS B 1 142 ? 4.512 46.937 425.198 1.00 52.53 142 LYS B O 1
ATOM 888 N N . ALA B 1 145 ? 1.378 43.531 425.624 1.00 54.38 145 ALA B N 1
ATOM 889 C CA . ALA B 1 145 ? 1.485 42.567 426.696 1.00 49.23 145 ALA B CA 1
ATOM 890 C C . ALA B 1 145 ? 0.731 41.326 426.266 1.00 46.77 145 ALA B C 1
ATOM 891 O O . ALA B 1 145 ? -0.362 41.081 426.724 1.00 55.30 145 ALA B O 1
ATOM 893 N N . LEU B 1 146 ? 1.298 40.535 425.377 1.00 46.85 146 LEU B N 1
ATOM 894 C CA . LEU B 1 146 ? 0.528 39.459 424.754 1.00 46.14 146 LEU B CA 1
ATOM 895 C C . LEU B 1 146 ? -0.021 38.473 425.789 1.00 44.68 146 LEU B C 1
ATOM 896 O O . LEU B 1 146 ? 0.679 38.061 426.698 1.00 48.84 146 LEU B O 1
ATOM 901 N N . GLU B 1 147 ? -1.281 38.091 425.655 1.00 44.17 147 GLU B N 1
ATOM 902 C CA . GLU B 1 147 ? -1.841 37.087 426.546 1.00 41.36 147 GLU B CA 1
ATOM 903 C C . GLU B 1 147 ? -1.921 35.852 425.685 1.00 38.00 147 GLU B C 1
ATOM 904 O O . GLU B 1 147 ? -2.649 35.829 424.721 1.00 39.79 147 GLU B O 1
ATOM 910 N N . LEU B 1 148 ? -1.178 34.822 426.040 1.00 31.16 148 LEU B N 1
ATOM 911 C CA . LEU B 1 148 ? -1.040 33.655 425.192 1.00 29.77 148 LEU B CA 1
ATOM 912 C C . LEU B 1 148 ? -1.343 32.434 426.018 1.00 19.87 148 LEU B C 1
ATOM 913 O O . LEU B 1 148 ? -1.236 32.468 427.217 1.00 19.81 148 LEU B O 1
ATOM 918 N N . THR B 1 149 ? -1.724 31.355 425.366 1.00 18.02 149 THR B N 1
ATOM 919 C CA . THR B 1 149 ? -1.913 30.103 426.075 1.00 22.62 149 THR B CA 1
ATOM 920 C C . THR B 1 149 ? -0.561 29.418 426.225 1.00 25.10 149 THR B C 1
ATOM 921 O O . THR B 1 149 ? 0.441 29.855 425.653 1.00 23.61 149 THR B O 1
ATOM 925 N N . TYR B 1 150 ? -0.520 28.344 427.023 1.00 20.57 150 TYR B N 1
ATOM 926 C CA . TYR B 1 150 ? 0.758 27.664 427.218 1.00 27.39 150 TYR B CA 1
ATOM 927 C C . TYR B 1 150 ? 1.299 27.119 425.900 1.00 25.62 150 TYR B C 1
ATOM 928 O O . TYR B 1 150 ? 2.488 27.277 425.601 1.00 25.59 150 TYR B O 1
ATOM 937 N N . LYS B 1 151 ? 0.442 26.483 425.092 1.00 25.49 151 LYS B N 1
ATOM 938 C CA . LYS B 1 151 ? 0.916 25.925 423.826 1.00 21.97 151 LYS B CA 1
ATOM 939 C C . LYS B 1 151 ? 1.301 27.033 422.846 1.00 23.93 151 LYS B C 1
ATOM 940 O O . LYS B 1 151 ? 2.315 26.918 422.140 1.00 22.75 151 LYS B O 1
ATOM 946 N N . GLU B 1 152 ? 0.514 28.117 422.795 1.00 18.49 152 GLU B N 1
ATOM 947 C CA . GLU B 1 152 ? 0.884 29.247 421.951 1.00 18.39 152 GLU B CA 1
ATOM 948 C C . GLU B 1 152 ? 2.228 29.840 422.365 1.00 24.38 152 GLU B C 1
ATOM 949 O O . GLU B 1 152 ? 2.978 30.336 421.512 1.00 19.83 152 GLU B O 1
ATOM 955 N N . PHE B 1 153 ? 2.545 29.807 423.666 1.00 23.03 153 PHE B N 1
ATOM 956 C CA . PHE B 1 153 ? 3.807 30.355 424.160 1.00 26.17 153 PHE B CA 1
ATOM 957 C C . PHE B 1 153 ? 4.963 29.395 423.906 1.00 29.31 153 PHE B C 1
ATOM 958 O O . PHE B 1 153 ? 6.061 29.819 423.519 1.00 25.91 153 PHE B O 1
ATOM 966 N N . GLU B 1 154 ? 4.748 28.106 424.152 1.00 25.19 154 GLU B N 1
ATOM 967 C CA . GLU B 1 154 ? 5.774 27.137 423.817 1.00 22.08 154 GLU B CA 1
ATOM 968 C C . GLU B 1 154 ? 6.090 27.186 422.327 1.00 23.42 154 GLU B C 1
ATOM 969 O O . GLU B 1 154 ? 7.254 27.077 421.930 1.00 30.89 154 GLU B O 1
ATOM 975 N N . LEU B 1 155 ? 5.074 27.399 421.486 1.00 20.32 155 LEU B N 1
ATOM 976 C CA . LEU B 1 155 ? 5.320 27.420 420.046 1.00 19.65 155 LEU B CA 1
ATOM 977 C C . LEU B 1 155 ? 6.058 28.683 419.625 1.00 15.16 155 LEU B C 1
ATOM 978 O O . LEU B 1 155 ? 6.924 28.632 418.748 1.00 21.06 155 LEU B O 1
ATOM 983 N N . LEU B 1 156 ? 5.716 29.827 420.220 1.00 19.01 156 LEU B N 1
ATOM 984 C CA . LEU B 1 156 ? 6.375 31.085 419.869 1.00 18.95 156 LEU B CA 1
ATOM 985 C C . LEU B 1 156 ? 7.821 31.088 420.323 1.00 23.42 156 LEU B C 1
ATOM 986 O O . LEU B 1 156 ? 8.714 31.512 419.578 1.00 21.35 156 LEU B O 1
ATOM 991 N N . LYS B 1 157 ? 8.058 30.618 421.551 1.00 23.96 157 LYS B N 1
ATOM 992 C CA . LYS B 1 157 ? 9.408 30.527 422.099 1.00 30.13 157 LYS B CA 1
ATOM 993 C C . LYS B 1 157 ? 10.300 29.635 421.243 1.00 28.03 157 LYS B C 1
ATOM 994 O O . LYS B 1 157 ? 11.414 30.022 420.874 1.00 34.02 157 LYS B O 1
ATOM 1000 N N . TYR B 1 158 ? 9.842 28.430 420.929 1.00 21.75 158 TYR B N 1
ATOM 1001 C CA . TYR B 1 158 ? 10.682 27.546 420.137 1.00 23.54 158 TYR B CA 1
ATOM 1002 C C . TYR B 1 158 ? 10.904 28.076 418.726 1.00 29.54 158 TYR B C 1
ATOM 1003 O O . TYR B 1 158 ? 11.959 27.816 418.133 1.00 30.60 158 TYR B O 1
ATOM 1012 N N . LEU B 1 159 ? 9.940 28.816 418.168 1.00 25.14 159 LEU B N 1
ATOM 1013 C CA . LEU B 1 159 ? 10.176 29.419 416.861 1.00 26.18 159 LEU B CA 1
ATOM 1014 C C . LEU B 1 159 ? 11.131 30.603 416.955 1.00 26.65 159 LEU B C 1
ATOM 1015 O O . LEU B 1 159 ? 11.918 30.827 416.028 1.00 26.58 159 LEU B O 1
ATOM 1020 N N . ALA B 1 160 ? 11.077 31.370 418.050 1.00 23.17 160 ALA B N 1
ATOM 1021 C CA . ALA B 1 160 ? 11.951 32.528 418.197 1.00 24.73 160 ALA B CA 1
ATOM 1022 C C . ALA B 1 160 ? 13.324 32.158 418.764 1.00 30.21 160 ALA B C 1
ATOM 1023 O O . ALA B 1 160 ? 14.309 32.869 418.521 1.00 30.29 160 ALA B O 1
ATOM 1025 N N . GLN B 1 161 ? 13.427 31.056 419.504 1.00 29.91 161 GLN B N 1
ATOM 1026 C CA . GLN B 1 161 ? 14.745 30.606 419.932 1.00 29.97 161 GLN B CA 1
ATOM 1027 C C . GLN B 1 161 ? 15.552 30.016 418.786 1.00 28.10 161 GLN B C 1
ATOM 1028 O O . GLN B 1 161 ? 16.756 29.796 418.946 1.00 30.74 161 GLN B O 1
ATOM 1034 N N . HIS B 1 162 ? 14.918 29.733 417.648 1.00 25.09 162 HIS B N 1
ATOM 1035 C CA . HIS B 1 162 ? 15.610 29.230 416.470 1.00 18.09 162 HIS B CA 1
ATOM 1036 C C . HIS B 1 162 ? 15.281 30.080 415.258 1.00 16.73 162 HIS B C 1
ATOM 1037 O O . HIS B 1 162 ? 15.122 29.567 414.157 1.00 21.00 162 HIS B O 1
ATOM 1044 N N . ALA B 1 163 ? 15.218 31.402 415.454 1.00 24.79 163 ALA B N 1
ATOM 1045 C CA . ALA B 1 163 ? 14.688 32.317 414.449 1.00 18.50 163 ALA B CA 1
ATOM 1046 C C . ALA B 1 163 ? 15.323 32.075 413.087 1.00 23.22 163 ALA B C 1
ATOM 1047 O O . ALA B 1 163 ? 16.491 31.688 412.979 1.00 24.59 163 ALA B O 1
ATOM 1049 N N . GLY B 1 164 ? 14.516 32.268 412.046 1.00 29.42 164 GLY B N 1
ATOM 1050 C CA . GLY B 1 164 ? 14.938 32.039 410.681 1.00 16.92 164 GLY B CA 1
ATOM 1051 C C . GLY B 1 164 ? 14.874 30.593 410.246 1.00 19.57 164 GLY B C 1
ATOM 1052 O O . GLY B 1 164 ? 14.778 30.341 409.046 1.00 19.54 164 GLY B O 1
ATOM 1053 N N . ARG B 1 165 ? 14.935 29.631 411.170 1.00 20.16 165 ARG B N 1
ATOM 1054 C CA . ARG B 1 165 ? 14.900 28.223 410.774 1.00 23.18 165 ARG B CA 1
ATOM 1055 C C . ARG B 1 165 ? 13.462 27.733 410.654 1.00 21.46 165 ARG B C 1
ATOM 1056 O O . ARG B 1 165 ? 12.619 28.034 411.506 1.00 23.26 165 ARG B O 1
ATOM 1064 N N . VAL B 1 166 ? 13.185 26.964 409.581 1.00 19.27 166 VAL B N 1
ATOM 1065 C CA . VAL B 1 166 ? 11.854 26.417 409.340 1.00 15.58 166 VAL B CA 1
ATOM 1066 C C . VAL B 1 166 ? 11.750 25.057 410.012 1.00 17.09 166 VAL B C 1
ATOM 1067 O O . VAL B 1 166 ? 12.698 24.267 410.008 1.00 23.51 166 VAL B O 1
ATOM 1071 N N . PHE B 1 167 ? 10.600 24.788 410.618 1.00 18.63 167 PHE B N 1
ATOM 1072 C CA . PHE B 1 167 ? 10.369 23.541 411.320 1.00 18.94 167 PHE B CA 1
ATOM 1073 C C . PHE B 1 167 ? 9.121 22.901 410.767 1.00 16.97 167 PHE B C 1
ATOM 1074 O O . PHE B 1 167 ? 8.147 23.591 410.456 1.00 17.47 167 PHE B O 1
ATOM 1082 N N . THR B 1 168 ? 9.159 21.584 410.644 1.00 15.33 168 THR B N 1
ATOM 1083 C CA . THR B 1 168 ? 8.027 20.864 410.113 1.00 13.48 168 THR B CA 1
ATOM 1084 C C . THR B 1 168 ? 6.956 20.739 411.188 1.00 18.07 168 THR B C 1
ATOM 1085 O O . THR B 1 168 ? 7.098 21.233 412.307 1.00 21.97 168 THR B O 1
ATOM 1089 N N . ARG B 1 169 ? 5.864 20.052 410.855 1.00 18.98 169 ARG B N 1
ATOM 1090 C CA . ARG B 1 169 ? 4.835 19.820 411.859 1.00 17.96 169 ARG B CA 1
ATOM 1091 C C . ARG B 1 169 ? 5.177 18.626 412.738 1.00 18.04 169 ARG B C 1
ATOM 1092 O O . ARG B 1 169 ? 4.877 18.627 413.940 1.00 14.61 169 ARG B O 1
ATOM 1100 N N . ALA B 1 170 ? 5.812 17.607 412.154 1.00 17.86 170 ALA B N 1
ATOM 1101 C CA . ALA B 1 170 ? 6.350 16.513 412.954 1.00 19.64 170 ALA B CA 1
ATOM 1102 C C . ALA B 1 170 ? 7.336 17.035 413.983 1.00 22.05 170 ALA B C 1
ATOM 1103 O O . ALA B 1 170 ? 7.288 16.648 415.158 1.00 23.12 170 ALA B O 1
ATOM 1105 N N . GLN B 1 171 ? 8.233 17.923 413.553 1.00 20.18 171 GLN B N 1
ATOM 1106 C CA . GLN B 1 171 ? 9.193 18.530 414.461 1.00 20.06 171 GLN B CA 1
ATOM 1107 C C . GLN B 1 171 ? 8.487 19.267 415.593 1.00 19.30 171 GLN B C 1
ATOM 1108 O O . GLN B 1 171 ? 8.681 18.954 416.771 1.00 23.80 171 GLN B O 1
ATOM 1114 N N . LEU B 1 172 ? 7.649 20.250 415.242 1.00 20.85 172 LEU B N 1
ATOM 1115 C CA . LEU B 1 172 ? 6.986 21.077 416.248 1.00 21.97 172 LEU B CA 1
ATOM 1116 C C . LEU B 1 172 ? 6.027 20.266 417.106 1.00 24.21 172 LEU B C 1
ATOM 1117 O O . LEU B 1 172 ? 5.747 20.646 418.248 1.00 23.83 172 LEU B O 1
ATOM 1122 N N . LEU B 1 173 ? 5.512 19.148 416.575 1.00 26.12 173 LEU B N 1
ATOM 1123 C CA . LEU B 1 173 ? 4.663 18.272 417.376 1.00 24.35 173 LEU B CA 1
ATOM 1124 C C . LEU B 1 173 ? 5.473 17.518 418.418 1.00 29.49 173 LEU B C 1
ATOM 1125 O O . LEU B 1 173 ? 5.041 17.398 419.567 1.00 30.64 173 LEU B O 1
ATOM 1130 N N . GLN B 1 174 ? 6.639 16.980 418.047 1.00 32.87 174 GLN B N 1
ATOM 1131 C CA . GLN B 1 174 ? 7.405 16.248 419.055 1.00 30.13 174 GLN B CA 1
ATOM 1132 C C . GLN B 1 174 ? 8.148 17.200 419.982 1.00 27.61 174 GLN B C 1
ATOM 1133 O O . GLN B 1 174 ? 8.201 16.971 421.194 1.00 29.86 174 GLN B O 1
ATOM 1139 N N . GLU B 1 175 ? 8.678 18.302 419.450 1.00 25.33 175 GLU B N 1
ATOM 1140 C CA . GLU B 1 175 ? 9.349 19.274 420.306 1.00 20.92 175 GLU B CA 1
ATOM 1141 C C . GLU B 1 175 ? 8.357 20.021 421.195 1.00 23.82 175 GLU B C 1
ATOM 1142 O O . GLU B 1 175 ? 8.474 19.982 422.425 1.00 26.77 175 GLU B O 1
ATOM 1148 N N . VAL B 1 176 ? 7.373 20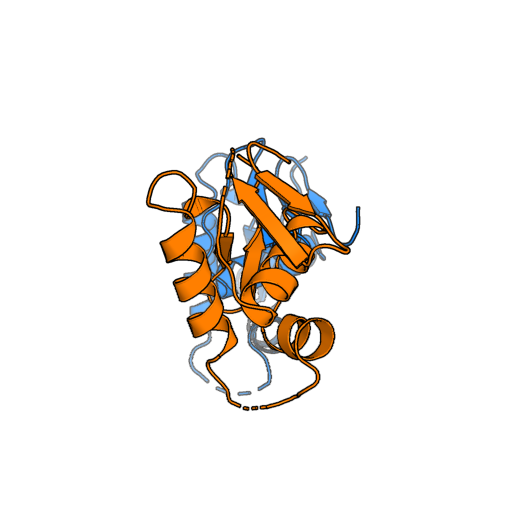.712 420.603 1.00 22.49 176 VAL B N 1
ATOM 1149 C CA . VAL B 1 176 ? 6.509 21.597 421.393 1.00 23.83 176 VAL B CA 1
ATOM 1150 C C . VAL B 1 176 ? 5.353 20.827 422.040 1.00 25.83 176 VAL B C 1
ATOM 1151 O O . VAL B 1 176 ? 4.988 21.076 423.197 1.00 24.69 176 VAL B O 1
ATOM 1155 N N . TRP B 1 177 ? 4.714 19.930 421.295 1.00 27.51 177 TRP B N 1
ATOM 1156 C CA . TRP B 1 177 ? 3.699 19.075 421.890 1.00 27.08 177 TRP B CA 1
ATOM 1157 C C . TRP B 1 177 ? 4.392 17.822 422.407 1.00 31.97 177 TRP B C 1
ATOM 1158 O O . TRP B 1 177 ? 5.517 17.508 422.019 1.00 39.25 177 TRP B O 1
ATOM 1169 N N . GLY B 1 178 ? 3.744 17.123 423.333 1.00 36.68 178 GLY B N 1
ATOM 1170 C CA . GLY B 1 178 ? 4.276 15.829 423.721 1.00 40.42 178 GLY B CA 1
ATOM 1171 C C . GLY B 1 178 ? 3.922 14.755 422.718 1.00 46.30 178 GLY B C 1
ATOM 1172 O O . GLY B 1 178 ? 4.701 13.822 422.491 1.00 43.73 178 GLY B O 1
ATOM 1173 N N . TYR B 1 179 ? 2.905 15.013 421.934 1.00 47.65 179 TYR B N 1
ATOM 1174 C CA . TYR B 1 179 ? 2.269 14.008 421.135 1.00 53.86 179 TYR B CA 1
ATOM 1175 C C . TYR B 1 179 ? 2.633 13.912 419.694 1.00 54.52 179 TYR B C 1
ATOM 1176 O O . TYR B 1 179 ? 2.932 14.872 419.064 1.00 52.70 179 TYR B O 1
ATOM 1185 N N . ASP B 1 180 ? 2.523 12.724 419.150 1.00 55.55 180 ASP B N 1
ATOM 1186 C CA . ASP B 1 180 ? 2.591 12.536 417.723 1.00 57.60 180 ASP B CA 1
ATOM 1187 C C . ASP B 1 180 ? 1.244 12.142 417.241 1.00 59.98 180 ASP B C 1
ATOM 1188 O O . ASP B 1 180 ? 0.858 11.023 417.314 1.00 66.56 180 ASP B O 1
ATOM 1193 N N . PHE B 1 181 ? 0.472 13.107 416.854 1.00 58.58 181 PHE B N 1
ATOM 1194 C CA . PHE B 1 181 ? -0.783 12.833 416.333 1.00 57.67 181 PHE B CA 1
ATOM 1195 C C . PHE B 1 181 ? -0.432 12.401 414.937 1.00 65.09 181 PHE B C 1
ATOM 1196 O O . PHE B 1 181 ? 0.135 13.162 414.189 1.00 65.17 181 PHE B O 1
ATOM 1204 N N . GLY B 1 184 ? -2.988 12.222 412.014 1.00 53.29 184 GLY B N 1
ATOM 1205 C CA . GLY B 1 184 ? -2.786 13.589 411.569 1.00 48.96 184 GLY B CA 1
ATOM 1206 C C . GLY B 1 184 ? -3.572 14.630 412.348 1.00 45.77 184 GLY B C 1
ATOM 1207 O O . GLY B 1 184 ? -4.673 14.378 412.818 1.00 35.35 184 GLY B O 1
ATOM 1208 N N . THR B 1 185 ? -2.996 15.810 412.492 1.00 45.14 185 THR B N 1
ATOM 1209 C CA . THR B 1 185 ? -3.640 16.874 413.243 1.00 35.10 185 THR B CA 1
ATOM 1210 C C . THR B 1 185 ? -3.398 18.193 412.571 1.00 33.94 185 THR B C 1
ATOM 1211 O O . THR B 1 185 ? -2.456 18.331 411.839 1.00 40.79 185 THR B O 1
ATOM 1215 N N . ARG B 1 186 ? -4.249 19.165 412.847 1.00 17.11 186 ARG B N 1
ATOM 1216 C CA . ARG B 1 186 ? -4.100 20.495 412.301 1.00 15.98 186 ARG B CA 1
ATOM 1217 C C . ARG B 1 186 ? -4.017 21.521 413.410 1.00 12.27 186 ARG B C 1
ATOM 1218 O O . ARG B 1 186 ? -4.331 22.666 413.230 1.00 11.64 186 ARG B O 1
ATOM 1226 N N . THR B 1 187 ? -3.598 21.065 414.572 1.00 15.97 187 THR B N 1
ATOM 1227 C CA . THR B 1 187 ? -3.380 21.916 415.730 1.00 16.82 187 THR B CA 1
ATOM 1228 C C . THR B 1 187 ? -2.190 22.904 415.628 1.00 14.52 187 THR B C 1
ATOM 1229 O O . THR B 1 187 ? -2.257 23.955 416.132 1.00 14.59 187 THR B O 1
ATOM 1233 N N . VAL B 1 188 ? -1.167 22.555 414.900 1.00 9.11 188 VAL B N 1
ATOM 1234 C CA . VAL B 1 188 ? -0.072 23.482 414.667 1.00 11.41 188 VAL B CA 1
ATOM 1235 C C . VAL B 1 188 ? -0.570 24.659 413.847 1.00 12.71 188 VAL B C 1
ATOM 1236 O O . VAL B 1 188 ? -0.402 25.825 414.232 1.00 11.59 188 VAL B O 1
ATOM 1240 N N . ASP B 1 189 ? -1.216 24.361 412.710 1.00 12.91 189 ASP B N 1
ATOM 1241 C CA . ASP B 1 189 ? -1.784 25.418 411.870 1.00 10.30 189 ASP B CA 1
ATOM 1242 C C . ASP B 1 189 ? -2.775 26.286 412.661 1.00 12.21 189 ASP B C 1
ATOM 1243 O O . ASP B 1 189 ? -2.831 27.512 412.485 1.00 8.73 189 ASP B O 1
ATOM 1248 N N . VAL B 1 190 ? -3.532 25.670 413.571 1.00 9.40 190 VAL B N 1
ATOM 1249 C CA . VAL B 1 190 ? -4.502 26.422 414.358 1.00 7.31 190 VAL B CA 1
ATOM 1250 C C . VAL B 1 190 ? -3.784 27.295 415.375 1.00 7.75 190 VAL B C 1
ATOM 1251 O O . VAL B 1 190 ? -4.103 28.481 415.521 1.00 9.01 190 VAL B O 1
ATOM 1255 N N . HIS B 1 191 ? -2.809 26.749 416.039 1.00 5.83 191 HIS B N 1
ATOM 1256 C CA . HIS B 1 191 ? -2.017 27.534 416.933 1.00 11.03 191 HIS B CA 1
ATOM 1257 C C . HIS B 1 191 ? -1.250 28.776 416.291 1.00 12.76 191 HIS B C 1
ATOM 1258 O O . HIS B 1 191 ? -1.208 29.807 416.860 1.00 9.65 191 HIS B O 1
ATOM 1265 N N . VAL B 1 192 ? -0.741 28.629 415.089 1.00 7.49 192 VAL B N 1
ATOM 1266 C CA . VAL B 1 192 ? -0.109 29.674 414.401 1.00 8.11 192 VAL B CA 1
ATOM 1267 C C . VAL B 1 192 ? -1.105 30.821 414.228 1.00 12.42 192 VAL B C 1
ATOM 1268 O O . VAL B 1 192 ? -0.771 31.963 414.436 1.00 15.21 192 VAL B O 1
ATOM 1272 N N . ARG B 1 193 ? -2.299 30.478 413.811 1.00 9.47 193 ARG B N 1
ATOM 1273 C CA . ARG B 1 193 ? -3.340 31.398 413.658 1.00 9.30 193 ARG B CA 1
ATOM 1274 C C . ARG B 1 193 ? -3.734 32.101 414.921 1.00 13.66 193 ARG B C 1
ATOM 1275 O O . ARG B 1 193 ? -3.832 33.274 414.867 1.00 19.22 193 ARG B O 1
ATOM 1277 N N . ARG B 1 194 ? -3.896 31.405 416.018 1.00 8.60 194 ARG B N 1
ATOM 1278 C CA . ARG B 1 194 ? -4.218 32.084 417.232 1.00 10.83 194 ARG B CA 1
ATOM 1279 C C . ARG B 1 194 ? -3.080 33.007 417.599 1.00 16.91 194 ARG B C 1
ATOM 1280 O O . ARG B 1 194 ? -3.307 34.133 417.971 1.00 16.83 194 ARG B O 1
ATOM 1288 N N . LEU B 1 195 ? -1.856 32.525 417.429 1.00 18.50 195 LEU B N 1
ATOM 1289 C CA . LEU B 1 195 ? -0.665 33.294 417.690 1.00 15.17 195 LEU B CA 1
ATOM 1290 C C . LEU B 1 195 ? -0.616 34.532 416.813 1.00 18.62 195 LEU B C 1
ATOM 1291 O O . LEU B 1 195 ? -0.391 35.617 417.279 1.00 21.85 195 LEU B O 1
ATOM 1296 N N . ARG B 1 196 ? -0.893 34.358 415.544 1.00 18.55 196 ARG B N 1
ATOM 1297 C CA . ARG B 1 196 ? -0.781 35.425 414.610 1.00 20.37 196 ARG B CA 1
ATOM 1298 C C . ARG B 1 196 ? -1.756 36.522 414.983 1.00 23.59 196 ARG B C 1
ATOM 1299 O O . ARG B 1 196 ? -1.423 37.689 414.912 1.00 26.90 196 ARG B O 1
ATOM 1307 N N . ALA B 1 197 ? -2.953 36.131 415.396 1.00 26.47 197 ALA B N 1
ATOM 1308 C CA . ALA B 1 197 ? -4.002 37.084 415.716 1.00 31.38 197 ALA B CA 1
ATOM 1309 C C . ALA B 1 197 ? -3.677 38.003 416.872 1.00 24.61 197 ALA B C 1
ATOM 1310 O O . ALA B 1 197 ? -3.997 39.162 416.838 1.00 22.96 197 ALA B O 1
ATOM 1312 N N . LYS B 1 198 ? -3.071 37.448 417.900 1.00 22.26 198 LYS B N 1
ATOM 1313 C CA . LYS B 1 198 ? -2.641 38.195 419.051 1.00 26.09 198 LYS B CA 1
ATOM 1314 C C . LYS B 1 198 ? -1.563 39.221 418.719 1.00 30.54 198 LYS B C 1
ATOM 1315 O O . LYS B 1 198 ? -1.539 40.292 419.264 1.00 31.40 198 LYS B O 1
ATOM 1321 N N . LEU B 1 199 ? -0.654 38.859 417.834 1.00 33.51 199 LEU B N 1
ATOM 1322 C CA . LEU B 1 199 ? 0.396 39.753 417.389 1.00 30.93 199 LEU B CA 1
ATOM 1323 C C . LEU B 1 199 ? -0.171 40.985 416.690 1.00 30.09 199 LEU B C 1
ATOM 1324 O O . LEU B 1 199 ? 0.378 42.055 416.804 1.00 37.20 199 LEU B O 1
ATOM 1329 N N . GLY B 1 200 ? -1.249 40.822 415.938 1.00 30.70 200 GLY B N 1
ATOM 1330 C CA . GLY B 1 200 ? -1.828 41.948 415.245 1.00 37.01 200 GLY B CA 1
ATOM 1331 C C . GLY B 1 200 ? -1.271 42.076 413.847 1.00 38.98 200 GLY B C 1
ATOM 1332 O O . GLY B 1 200 ? -0.255 41.465 413.505 1.00 43.22 200 GLY B O 1
ATOM 1333 N N . PRO B 1 201 ? -1.918 42.885 413.006 1.00 33.32 201 PRO B N 1
ATOM 1334 C CA . PRO B 1 201 ? -1.430 43.042 411.627 1.00 41.00 201 PRO B CA 1
ATOM 1335 C C . PRO B 1 201 ? -0.083 43.753 411.544 1.00 46.82 201 PRO B C 1
ATOM 1336 O O . PRO B 1 201 ? 0.477 43.866 410.443 1.00 44.70 201 PRO B O 1
ATOM 1340 N N . GLU B 1 202 ? 0.444 44.242 412.672 1.00 48.77 202 GLU B N 1
ATOM 1341 C CA . GLU B 1 202 ? 1.789 44.802 412.703 1.00 45.83 202 GLU B CA 1
ATOM 1342 C C . GLU B 1 202 ? 2.840 43.697 412.701 1.00 47.72 202 GLU B C 1
ATOM 1343 O O . GLU B 1 202 ? 3.758 43.704 411.874 1.00 54.60 202 GLU B O 1
ATOM 1349 N N . TYR B 1 203 ? 2.710 42.721 413.600 1.00 43.99 203 TYR B N 1
ATOM 1350 C CA . TYR B 1 203 ? 3.764 41.737 413.819 1.00 44.44 203 TYR B CA 1
ATOM 1351 C C . TYR B 1 203 ? 3.369 40.315 413.412 1.00 38.56 203 TYR B C 1
ATOM 1352 O O . TYR B 1 203 ? 4.131 39.374 413.678 1.00 31.72 203 TYR B O 1
ATOM 1361 N N . ASP B 1 204 ? 2.210 40.125 412.764 1.00 37.80 204 ASP B N 1
ATOM 1362 C CA . ASP B 1 204 ? 1.812 38.778 412.351 1.00 35.35 204 ASP B CA 1
ATOM 1363 C C . ASP B 1 204 ? 2.755 38.189 411.307 1.00 33.44 204 ASP B C 1
ATOM 1364 O O . ASP B 1 204 ? 2.749 36.969 411.099 1.00 33.21 204 ASP B O 1
ATOM 1369 N N . SER B 1 205 ? 3.559 39.029 410.641 1.00 32.27 205 SER B N 1
ATOM 1370 C CA . SER B 1 205 ? 4.569 38.527 409.717 1.00 29.57 205 SER B CA 1
ATOM 1371 C C . SER B 1 205 ? 5.704 37.813 410.435 1.00 24.06 205 SER B C 1
ATOM 1372 O O . SER B 1 205 ? 6.461 37.076 409.788 1.00 18.46 205 SER B O 1
ATOM 1375 N N . MET B 1 206 ? 5.825 38.005 411.753 1.00 22.46 206 MET B N 1
ATOM 1376 C CA . MET B 1 206 ? 6.910 37.397 412.511 1.00 20.41 206 MET B CA 1
ATOM 1377 C C . MET B 1 206 ? 6.901 35.879 412.423 1.00 23.22 206 MET B C 1
ATOM 1378 O O . MET B 1 206 ? 7.907 35.234 412.748 1.00 23.81 206 MET B O 1
ATOM 1383 N N . ILE B 1 207 ? 5.787 35.289 412.018 1.00 19.69 207 ILE B N 1
ATOM 1384 C CA . ILE B 1 207 ? 5.692 33.854 411.842 1.00 17.38 207 ILE B CA 1
ATOM 1385 C C . ILE B 1 207 ? 5.382 33.624 410.375 1.00 17.02 207 ILE B C 1
ATOM 1386 O O . ILE B 1 207 ? 4.324 34.035 409.880 1.00 18.24 207 ILE B O 1
ATOM 1391 N N . GLY B 1 208 ? 6.334 33.034 409.662 1.00 15.26 208 GLY B N 1
ATOM 1392 C CA . GLY B 1 208 ? 6.207 32.809 408.240 1.00 8.15 208 GLY B CA 1
ATOM 1393 C C . GLY B 1 208 ? 5.750 31.392 407.951 1.00 9.98 208 GLY B C 1
ATOM 1394 O O . GLY B 1 208 ? 5.976 30.467 408.730 1.00 14.11 208 GLY B O 1
ATOM 1395 N N . THR B 1 209 ? 5.104 31.233 406.816 1.00 9.86 209 THR B N 1
ATOM 1396 C CA . THR B 1 209 ? 4.639 29.938 406.358 1.00 9.48 209 THR B CA 1
ATOM 1397 C C . THR B 1 209 ? 5.480 29.524 405.156 1.00 11.44 209 THR B C 1
ATOM 1398 O O . THR B 1 209 ? 5.718 30.336 404.255 1.00 6.05 209 THR B O 1
ATOM 1402 N N . VAL B 1 210 ? 5.942 28.271 405.156 1.00 10.28 210 VAL B N 1
ATOM 1403 C CA . VAL B 1 210 ? 6.737 27.719 404.073 1.00 7.58 210 VAL B CA 1
ATOM 1404 C C . VAL B 1 210 ? 5.950 26.539 403.543 1.00 10.77 210 VAL B C 1
ATOM 1405 O O . VAL B 1 210 ? 5.969 25.465 404.153 1.00 12.72 210 VAL B O 1
ATOM 1409 N N . ARG B 1 211 ? 5.277 26.725 402.404 1.00 10.76 211 ARG B N 1
ATOM 1410 C CA . ARG B 1 211 ? 4.334 25.730 401.898 1.00 12.15 211 ARG B CA 1
ATOM 1411 C C . ARG B 1 211 ? 4.985 24.355 401.729 1.00 11.93 211 ARG B C 1
ATOM 1412 O O . ARG B 1 211 ? 6.105 24.225 401.233 1.00 14.69 211 ARG B O 1
ATOM 1420 N N . ASN B 1 212 ? 4.270 23.328 402.182 1.00 18.89 212 ASN B N 1
ATOM 1421 C CA . ASN B 1 212 ? 4.676 21.917 402.189 1.00 16.22 212 ASN B CA 1
ATOM 1422 C C . ASN B 1 212 ? 5.854 21.634 403.101 1.00 17.30 212 ASN B C 1
ATOM 1423 O O . ASN B 1 212 ? 6.430 20.541 403.037 1.00 21.91 212 ASN B O 1
ATOM 1428 N N . VAL B 1 213 ? 6.211 22.562 403.988 1.00 15.16 213 VAL B N 1
ATOM 1429 C CA . VAL B 1 213 ? 7.345 22.330 404.884 1.00 13.78 213 VAL B CA 1
ATOM 1430 C C . VAL B 1 213 ? 6.934 22.566 406.329 1.00 11.60 213 VAL B C 1
ATOM 1431 O O . VAL B 1 213 ? 7.110 21.686 407.182 1.00 13.84 213 VAL B O 1
ATOM 1435 N N . GLY B 1 214 ? 6.401 23.742 406.618 1.00 7.56 214 GLY B N 1
ATOM 1436 C CA . GLY B 1 214 ? 6.102 24.105 407.990 1.00 11.19 214 GLY B CA 1
ATOM 1437 C C . GLY B 1 214 ? 6.150 25.619 408.182 1.00 14.27 214 GLY B C 1
ATOM 1438 O O . GLY B 1 214 ? 5.850 26.385 407.267 1.00 17.84 214 GLY B O 1
ATOM 1439 N N . TYR B 1 215 ? 6.528 26.019 409.379 1.00 13.49 215 TYR B N 1
ATOM 1440 C CA . TYR B 1 215 ? 6.520 27.390 409.820 1.00 13.78 215 TYR B CA 1
ATOM 1441 C C . TYR B 1 215 ? 7.864 27.773 410.389 1.00 13.97 215 TYR B C 1
ATOM 1442 O O . TYR B 1 215 ? 8.668 26.932 410.727 1.00 8.66 215 TYR B O 1
ATOM 1451 N N . LYS B 1 216 ? 8.077 29.078 410.450 1.00 15.32 216 LYS B N 1
ATOM 1452 C CA . LYS B 1 216 ? 9.273 29.676 410.992 1.00 18.17 216 LYS B CA 1
ATOM 1453 C C . LYS B 1 216 ? 9.068 31.079 411.562 1.00 20.02 216 LYS B C 1
ATOM 1454 O O . LYS B 1 216 ? 8.220 31.830 411.120 1.00 17.50 216 LYS B O 1
ATOM 1460 N N . PHE B 1 217 ? 9.884 31.426 412.544 1.00 23.00 217 PHE B N 1
ATOM 1461 C CA . PHE B 1 217 ? 9.976 32.792 413.006 1.00 20.52 217 PHE B CA 1
ATOM 1462 C C . PHE B 1 217 ? 10.696 33.667 411.989 1.00 22.16 217 PHE B C 1
ATOM 1463 O O . PHE B 1 217 ? 11.714 33.291 411.470 1.00 21.11 217 PHE B O 1
ATOM 1471 N N . VAL B 1 218 ? 10.172 34.852 411.720 1.00 26.30 218 VAL B N 1
ATOM 1472 C CA . VAL B 1 218 ? 10.817 35.780 410.793 1.00 25.85 218 VAL B CA 1
ATOM 1473 C C . VAL B 1 218 ? 11.299 37.016 411.550 1.00 33.02 218 VAL B C 1
ATOM 1474 O O . VAL B 1 218 ? 10.551 37.638 412.273 1.00 32.92 218 VAL B O 1
ATOM 1478 N N . ARG B 1 219 ? 12.566 37.357 411.357 1.00 41.91 219 ARG B N 1
ATOM 1479 C CA . ARG B 1 219 ? 13.203 38.476 412.033 1.00 46.38 219 ARG B CA 1
ATOM 1480 C C . ARG B 1 219 ? 12.932 39.778 411.305 1.00 54.49 219 ARG B C 1
ATOM 1481 O O . ARG B 1 219 ? 13.275 39.920 410.139 1.00 54.75 219 ARG B O 1
ATOM 1489 N N . PRO B 1 220 ? 12.359 40.741 412.014 1.00 54.82 220 PRO B N 1
ATOM 1490 C CA . PRO B 1 220 ? 11.959 42.016 411.423 1.00 55.71 220 PRO B CA 1
ATOM 1491 C C . PRO B 1 220 ? 12.992 42.590 410.465 1.00 61.65 220 PRO B C 1
ATOM 1492 O O . PRO B 1 220 ? 14.166 42.685 410.787 1.00 64.25 220 PRO B O 1
#

Nearest PDB structures (foldseek):
  8hig-assembly1_A  TM=1.010E+00  e=1.286E-20  Saccharopolyspora erythraea NRRL 2338
  8hml-assembly1_A  TM=1.008E+00  e=6.155E-19  Saccharopolyspora erythraea NRRL 2338
  2zxj-assembly2_B  TM=9.183E-01  e=1.197E-10  Staphylococcus aureus
  4s04-assembly2_F  TM=8.399E-01  e=1.638E-07  Klebsiella pneumoniae JM45
  6zwt-assembly1_C  TM=8.356E-01  e=1.669E-06  Acinetobacter baumannii SDF

Organism: Saccharopolyspora erythraea (strain ATCC 11635 / DSM 40517 / JCM 4748 / NBRC 13426 / NCIMB 8594 / NRRL 2338) (NCBI:txid405948)

Radius of gyration: 19.8 Å; Cα contacts (8 Å, |Δi|>4): 265; chains: 2; bounding box: 38×40×60 Å

Foldseek 3Di:
DVPWDDFQQWIQDVVVRWIDRVHHTFPADPLLNLLVVVQRVPAPDFAALVRSCCPRVHDVPSCVLVVSLVVNLVRCDPVCNPQWDADPPGGIHGYGDD/DQCKDADPPVLFIGSVGFDADNLLSLLVVVQVVVAPDFAAPQRCCVRSNVDDDPDCVLVVSLVVNLVSNPPVCSVQWDADPPGGIHGYDD

Solvent-accessible surface area: 10830 Å² total; per-residue (Å²): 118,91,36,98,37,75,5,46,47,0,20,2,48,76,22,24,35,50,2,92,13,163,53,62,82,24,159,30,62,81,60,8,6,34,0,0,22,33,0,6,76,47,29,47,137,53,10,45,65,76,94,0,40,117,104,23,66,40,139,119,65,50,164,52,0,19,60,19,1,136,129,0,47,54,82,6,15,118,130,45,55,83,7,2,17,79,44,81,159,58,0,12,63,0,56,151,59,161,135,30,79,4,61,38,89,88,99,87,124,52,2,118,22,188,73,24,150,32,68,125,71,1,4,36,0,1,39,43,0,31,106,66,33,23,94,14,1,48,78,74,68,0,10,123,106,18,11,78,128,102,101,113,38,164,33,0,29,61,20,2,55,122,0,71,79,82,10,18,128,145,65,50,81,12,3,16,68,22,208,109,19,0,10,28,10,54,159,117

Sequence (188 aa):
GDGMLTVGDLVIEESTYTARLKGRALELTYKEFELLKYLAQHAGRVFTRAQLLQEVWGYGGTRTVDVHVRRLRAKLGPEYDSMIGTVRNVGYKFVRPSVGDLVIEESTYTARLKALELTYKEFELLKYLAQHAGRVFTRAQLLQEVWGYDFGTRTVDVHVRRLRAKLGPEYDSMIGTVRNVGYKFVRP

B-factor: mean 23.45, std 11.78, range [1.45, 79.48]

GO terms:
  GO:0045892 negative regulation of DNA-templated transcription (P, EXP)
  GO:0045893 positive regulation of DNA-templated transcription (P, EXP)